Protein AF-A0A815NMJ4-F1 (afdb_monomer_lite)

Sequence (191 aa):
MRTEDLRYLQLLDRLRYGQCNYDDYELLQTRAVGQPSIESLHDSPWNKAPILVFRNEIRTQINNKAAIHNATQIGHPLMIRNEKKSNQKTILSIKRTALPLVPAYCITTHKSQGQTLSKVVIDLKLPNETDDIAAVYVPLSRVKRLVDLAIIRPFDNKVLLMKPSKSQVTEMERLDQLFLNTRSRFPEWFQ

Organism: Adineta ricciae (NCBI:txid249248)

Radius of gyration: 20.62 Å; chains: 1; bounding box: 47×42×52 Å

InterPro domains:
  IPR027417 P-loop containing nucleoside triphosphate hydrolase [G3DSA:3.40.50.300] (55-149)
  IPR027417 P-loop containing nucleoside triphosphate hydrolase [SSF52540] (8-155)

Secondary structure (DSSP, 8-state):
---S-HHHHHHHHHHHTT---HHHHHHHHTTBTTBTTBS-SSSTTGGGSPEEES-HHHHHHHHHHHHHHHHHHTT-------PPPPSS-----------S----SEEEHHHHTT---SSEEE-----TT---HHHHHHHHTT-SSGGGEEESS---GGGTT----HHHHHHHHHHHHHHHHHHHH-GGG--

pLDDT: mean 86.25, std 10.07, range [48.69, 96.69]

Foldseek 3Di:
DQFPDPVLVVLLVCLLALNHDVVSLVLLVCQEDCHPLHPDCVDPPNVVAAEEDADPVVQVVVQVVVVCVVCVVVVHHDDDDDDDDDPDPDPDDDDDDDDPDGRRSYDYLVRCAPAAGQAYEYELADDPPDLASSRVSSRSVNYNYSSRYHYHHRDDPVSSNRHHDPVSVVVVVVVVVVVVVVCVVCVVVVD

Structure (mmCIF, N/CA/C/O backbone):
data_AF-A0A815NMJ4-F1
#
_entry.id   AF-A0A815NMJ4-F1
#
loop_
_atom_site.group_PDB
_atom_site.id
_atom_site.type_symbol
_atom_site.label_atom_id
_atom_site.label_alt_id
_atom_site.label_comp_id
_atom_site.label_asym_id
_atom_site.label_entity_id
_atom_site.label_seq_id
_atom_site.pdbx_PDB_ins_code
_atom_site.Cartn_x
_atom_site.Cartn_y
_atom_site.Cartn_z
_atom_site.occupancy
_atom_site.B_iso_or_equiv
_atom_site.auth_seq_id
_atom_site.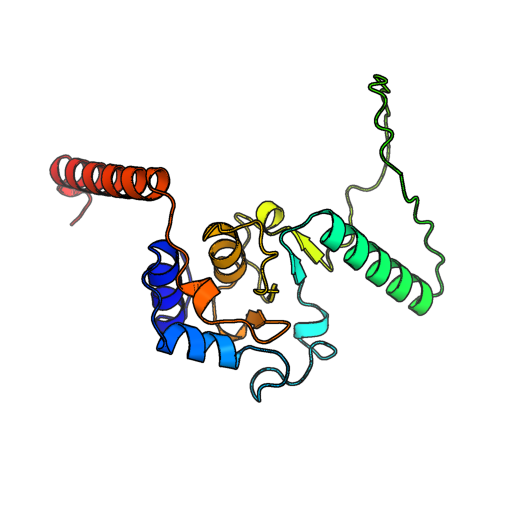auth_comp_id
_atom_site.auth_asym_id
_atom_site.auth_atom_id
_atom_site.pdbx_PDB_model_num
ATOM 1 N N . MET A 1 1 ? 6.801 -10.302 -7.201 1.00 48.69 1 MET A N 1
ATOM 2 C CA . MET A 1 1 ? 5.615 -9.469 -6.899 1.00 48.69 1 MET A CA 1
ATOM 3 C C . MET A 1 1 ? 4.401 -10.261 -7.371 1.00 48.69 1 MET A C 1
ATOM 5 O O . MET A 1 1 ? 4.395 -10.636 -8.530 1.00 48.69 1 MET A O 1
ATOM 9 N N . ARG A 1 2 ? 3.483 -10.671 -6.484 1.00 57.03 2 ARG A N 1
ATOM 10 C CA . ARG A 1 2 ? 2.355 -11.571 -6.820 1.00 57.03 2 ARG A CA 1
ATOM 11 C C . ARG A 1 2 ? 1.033 -10.793 -6.804 1.00 57.03 2 ARG A C 1
ATOM 13 O O . ARG A 1 2 ? 0.202 -11.020 -5.930 1.00 57.03 2 ARG A O 1
ATOM 20 N N . THR A 1 3 ? 0.890 -9.818 -7.693 1.00 61.19 3 THR A N 1
ATOM 21 C CA . THR A 1 3 ? -0.411 -9.208 -8.005 1.00 61.19 3 THR A CA 1
ATOM 22 C C . THR A 1 3 ? -1.098 -10.087 -9.049 1.00 61.19 3 THR A C 1
ATOM 24 O O . THR A 1 3 ? -0.484 -10.431 -10.054 1.00 61.19 3 THR A O 1
ATOM 27 N N . GLU A 1 4 ? -2.339 -10.495 -8.785 1.00 71.94 4 GLU A N 1
ATOM 28 C CA . GLU A 1 4 ? -3.151 -11.333 -9.695 1.00 71.94 4 GLU A CA 1
ATOM 29 C C . GLU A 1 4 ? -3.788 -10.499 -10.820 1.00 71.94 4 GLU A C 1
ATOM 31 O O . GLU A 1 4 ? -4.277 -11.030 -11.811 1.00 71.94 4 GLU A O 1
ATOM 36 N N . ASP A 1 5 ? -3.759 -9.176 -10.662 1.00 86.31 5 ASP A N 1
ATOM 37 C CA . ASP A 1 5 ? -4.282 -8.188 -11.593 1.00 86.31 5 ASP A CA 1
ATOM 38 C C . ASP A 1 5 ? -3.140 -7.631 -12.457 1.00 86.31 5 ASP A C 1
ATOM 40 O O . ASP A 1 5 ? -2.260 -6.915 -11.966 1.00 86.31 5 ASP A O 1
ATOM 44 N N . LEU A 1 6 ? -3.150 -7.977 -13.748 1.00 90.50 6 LEU A N 1
ATOM 45 C CA . LEU A 1 6 ? -2.127 -7.557 -14.707 1.00 90.50 6 LEU A CA 1
ATOM 46 C C . LEU A 1 6 ? -2.112 -6.036 -14.900 1.00 90.50 6 LEU A C 1
ATOM 48 O O . LEU A 1 6 ? -1.036 -5.442 -14.965 1.00 90.50 6 LEU A O 1
ATOM 52 N N . ARG A 1 7 ? -3.288 -5.396 -14.953 1.00 92.06 7 ARG A N 1
ATOM 53 C CA . ARG A 1 7 ? -3.398 -3.943 -15.148 1.00 92.06 7 ARG A CA 1
ATOM 54 C C . ARG A 1 7 ? -2.826 -3.210 -13.941 1.00 92.06 7 ARG A C 1
ATOM 56 O O . ARG A 1 7 ? -2.089 -2.238 -14.095 1.00 92.06 7 ARG A O 1
ATOM 63 N N . TYR A 1 8 ? -3.107 -3.715 -12.742 1.00 94.00 8 TYR A N 1
ATOM 64 C CA . TYR A 1 8 ? -2.543 -3.160 -11.519 1.00 94.00 8 TYR A CA 1
ATOM 65 C C . TYR A 1 8 ? -1.031 -3.392 -11.407 1.00 94.00 8 TYR A C 1
ATOM 67 O O . TYR A 1 8 ? -0.303 -2.484 -11.012 1.00 94.00 8 TYR A O 1
ATOM 75 N N . LEU A 1 9 ? -0.534 -4.568 -11.804 1.00 92.50 9 LEU A N 1
ATOM 76 C CA . LEU A 1 9 ? 0.905 -4.844 -11.849 1.00 92.50 9 LEU A CA 1
ATOM 77 C C . LEU A 1 9 ? 1.636 -3.866 -12.775 1.00 92.50 9 LEU A C 1
ATOM 79 O O . LEU A 1 9 ? 2.660 -3.313 -12.386 1.00 92.50 9 LEU A O 1
ATOM 83 N N . GLN A 1 10 ? 1.093 -3.626 -13.970 1.00 93.62 10 GLN A N 1
ATOM 84 C CA . GLN A 1 10 ? 1.655 -2.678 -14.933 1.00 93.62 10 GLN A CA 1
ATOM 85 C C . GLN A 1 10 ? 1.688 -1.246 -14.387 1.00 93.62 10 GLN A C 1
ATOM 87 O O . GLN A 1 10 ? 2.683 -0.550 -14.572 1.00 93.62 10 GLN A O 1
ATOM 92 N N . LEU A 1 11 ? 0.633 -0.821 -13.683 1.00 94.88 11 LEU A N 1
ATOM 93 C CA . LEU A 1 11 ? 0.607 0.472 -12.998 1.00 94.88 11 LEU A CA 1
ATOM 94 C C . LEU A 1 11 ? 1.723 0.567 -11.955 1.00 94.88 11 LEU A C 1
ATOM 96 O O . LEU A 1 11 ? 2.453 1.553 -11.923 1.00 94.88 11 LEU A O 1
ATOM 100 N N . LEU A 1 12 ? 1.868 -0.451 -11.099 1.00 93.62 12 LEU A N 1
ATOM 101 C CA . LEU A 1 12 ? 2.901 -0.464 -10.060 1.00 93.62 12 LEU A CA 1
ATOM 102 C C . LEU A 1 12 ? 4.309 -0.439 -10.659 1.00 93.62 12 LEU A C 1
ATOM 104 O O . LEU A 1 12 ? 5.192 0.217 -10.109 1.00 93.62 12 LEU A O 1
ATOM 108 N N . ASP A 1 13 ? 4.516 -1.142 -11.770 1.00 92.62 13 ASP A N 1
ATOM 109 C CA . ASP A 1 13 ? 5.795 -1.156 -12.471 1.00 92.62 13 ASP A CA 1
ATOM 110 C C . ASP A 1 13 ? 6.117 0.222 -13.059 1.00 92.62 13 ASP A C 1
ATOM 112 O O . ASP A 1 13 ? 7.155 0.798 -12.736 1.00 92.62 13 ASP A O 1
ATOM 116 N N . ARG A 1 14 ? 5.171 0.839 -13.782 1.00 93.56 14 ARG A N 1
ATOM 117 C CA . ARG A 1 14 ? 5.312 2.225 -14.260 1.00 93.56 14 ARG A CA 1
ATOM 118 C C . ARG A 1 14 ? 5.583 3.203 -13.121 1.00 93.56 14 ARG A C 1
ATOM 120 O O . ARG A 1 14 ? 6.465 4.051 -13.247 1.00 93.56 14 ARG A O 1
ATOM 127 N N . LEU A 1 15 ? 4.887 3.065 -11.993 1.00 92.56 15 LEU A N 1
ATOM 128 C CA . LEU A 1 15 ? 5.084 3.925 -10.827 1.00 92.56 15 LEU A CA 1
ATOM 129 C C . LEU A 1 15 ? 6.498 3.802 -10.254 1.00 92.56 15 LEU A C 1
ATOM 131 O O . LEU A 1 15 ? 7.089 4.808 -9.872 1.00 92.56 15 LEU A O 1
ATOM 135 N N . ARG A 1 16 ? 7.065 2.589 -10.219 1.00 88.81 16 ARG A N 1
ATOM 136 C CA . ARG A 1 16 ? 8.430 2.353 -9.722 1.00 88.81 16 ARG A CA 1
ATOM 137 C C . ARG A 1 16 ? 9.470 3.165 -10.495 1.00 88.81 16 ARG A C 1
ATOM 139 O O . ARG A 1 16 ? 10.409 3.675 -9.890 1.00 88.81 16 ARG A O 1
ATOM 146 N N . TYR A 1 17 ? 9.284 3.297 -11.805 1.00 88.50 17 TYR A N 1
ATOM 147 C CA . TYR A 1 17 ? 10.194 4.023 -12.692 1.00 88.50 17 TYR A CA 1
ATOM 148 C C . TYR A 1 17 ? 9.781 5.486 -12.934 1.00 88.50 17 TYR A C 1
ATOM 150 O O . TYR A 1 17 ? 10.445 6.186 -13.696 1.00 88.50 17 TYR A O 1
ATOM 158 N N . GLY A 1 18 ? 8.708 5.973 -12.296 1.00 88.81 18 GLY A N 1
ATOM 159 C CA . GLY A 1 18 ? 8.184 7.325 -12.527 1.00 88.81 18 GLY A CA 1
ATOM 160 C C . GLY A 1 18 ? 7.642 7.527 -13.950 1.00 88.81 18 GLY A C 1
ATOM 161 O O . GLY A 1 18 ? 7.818 8.592 -14.538 1.00 88.81 18 GLY A O 1
ATOM 162 N N . GLN A 1 19 ? 7.037 6.483 -14.522 1.00 92.19 19 GLN A N 1
ATOM 163 C CA . GLN A 1 19 ? 6.502 6.418 -15.889 1.00 92.19 19 GLN A CA 1
ATOM 164 C C . GLN A 1 19 ? 4.969 6.281 -15.919 1.00 92.19 19 GLN A C 1
ATOM 166 O O . GLN A 1 19 ? 4.408 5.850 -16.927 1.00 92.19 19 GLN A O 1
ATOM 171 N N . CYS A 1 20 ? 4.280 6.593 -14.816 1.00 94.06 20 CYS A N 1
ATOM 172 C CA . CYS A 1 20 ? 2.819 6.557 -14.780 1.00 94.06 20 CYS A CA 1
ATOM 173 C C . CYS A 1 20 ? 2.200 7.505 -15.810 1.00 94.06 20 CYS A C 1
ATOM 175 O O . CYS A 1 20 ? 2.720 8.590 -16.079 1.00 94.06 20 CYS A O 1
ATOM 177 N N . ASN A 1 21 ? 1.062 7.090 -16.358 1.00 93.88 21 ASN A N 1
ATOM 178 C CA . ASN A 1 21 ? 0.297 7.858 -17.332 1.00 93.88 21 ASN A CA 1
ATOM 179 C C . ASN A 1 21 ? -1.067 8.293 -16.765 1.00 93.88 21 ASN A C 1
ATOM 181 O O . ASN A 1 21 ? -1.385 8.056 -15.599 1.00 93.88 21 ASN A O 1
ATOM 185 N N . TYR A 1 22 ? -1.872 8.972 -17.585 1.00 94.56 22 TYR A N 1
ATOM 186 C CA . TYR A 1 22 ? -3.186 9.444 -17.150 1.00 94.56 22 TYR A CA 1
ATOM 187 C C . TYR A 1 22 ? -4.166 8.291 -16.873 1.00 94.56 22 TYR A C 1
ATOM 189 O O . TYR A 1 22 ? -4.928 8.367 -15.914 1.00 94.56 22 TYR A O 1
ATOM 197 N N . ASP A 1 23 ? -4.079 7.186 -17.618 1.00 95.31 23 ASP A N 1
ATOM 198 C CA . ASP A 1 23 ? -4.919 6.003 -17.390 1.00 95.31 23 ASP A CA 1
ATOM 199 C C . ASP A 1 23 ? -4.654 5.367 -16.015 1.00 95.31 23 ASP A C 1
ATOM 201 O O . ASP A 1 23 ? -5.572 4.843 -15.383 1.00 95.31 23 ASP A O 1
ATOM 205 N N . ASP A 1 24 ? -3.405 5.409 -15.532 1.00 95.19 24 ASP A N 1
ATOM 206 C CA . ASP A 1 24 ? -3.040 4.962 -14.182 1.00 95.19 24 ASP A CA 1
ATOM 207 C C . ASP A 1 24 ? -3.701 5.830 -13.108 1.00 95.19 24 ASP A C 1
ATOM 209 O O . ASP A 1 24 ? -4.199 5.328 -12.095 1.00 95.19 24 ASP A O 1
ATOM 213 N N . TYR A 1 25 ? -3.721 7.142 -13.344 1.00 94.88 25 TYR A N 1
ATOM 214 C CA . TYR A 1 25 ? -4.381 8.105 -12.476 1.00 94.88 25 TYR A CA 1
ATOM 215 C C . TYR A 1 25 ? -5.892 7.876 -12.430 1.00 94.88 25 TYR A C 1
ATOM 217 O O . TYR A 1 25 ? -6.451 7.758 -11.339 1.00 94.88 25 TYR A O 1
ATOM 225 N N . GLU A 1 26 ? -6.546 7.745 -13.585 1.00 94.75 26 GLU A N 1
ATOM 226 C CA . GLU A 1 26 ? -7.981 7.457 -13.653 1.00 94.75 26 GLU A CA 1
ATOM 227 C C . GLU A 1 26 ? -8.320 6.131 -12.973 1.00 94.75 26 GLU A C 1
ATOM 229 O O . GLU A 1 26 ? -9.275 6.056 -12.195 1.00 94.75 26 GLU A O 1
ATOM 234 N N . LEU A 1 27 ? -7.495 5.100 -13.188 1.00 94.94 27 LEU A N 1
ATOM 235 C CA . LEU A 1 27 ? -7.674 3.796 -12.560 1.00 94.94 27 LEU A CA 1
ATOM 236 C C . LEU A 1 27 ? -7.661 3.896 -11.031 1.00 94.94 27 LEU A C 1
ATOM 238 O O . LEU A 1 27 ? -8.535 3.328 -10.374 1.00 94.94 27 LEU A O 1
ATOM 242 N N . LEU A 1 28 ? -6.706 4.628 -10.453 1.00 94.94 28 LEU A N 1
ATOM 243 C CA . LEU A 1 28 ? -6.653 4.845 -9.007 1.00 94.94 28 LEU A CA 1
ATOM 244 C C . LEU A 1 28 ? -7.791 5.739 -8.516 1.00 94.94 28 LEU A C 1
ATOM 246 O O . LEU A 1 28 ? -8.337 5.469 -7.447 1.00 94.94 28 LEU A O 1
ATOM 250 N N . GLN A 1 29 ? -8.201 6.746 -9.289 1.00 94.06 29 GLN A N 1
ATOM 251 C CA . GLN A 1 29 ? -9.321 7.607 -8.914 1.00 94.06 29 GLN A CA 1
ATOM 252 C C . GLN A 1 29 ? -10.625 6.831 -8.757 1.00 94.06 29 GLN A C 1
ATOM 254 O O . GLN A 1 29 ? -11.401 7.166 -7.868 1.00 94.06 29 GLN A O 1
ATOM 259 N N . THR A 1 30 ? -10.832 5.733 -9.497 1.00 94.94 30 THR A N 1
ATOM 260 C CA . THR A 1 30 ? -11.998 4.853 -9.278 1.00 94.94 30 THR A CA 1
ATOM 261 C C . THR A 1 30 ? -12.082 4.299 -7.853 1.00 94.94 30 THR A C 1
ATOM 263 O O . THR A 1 30 ? -13.168 3.928 -7.409 1.00 94.94 30 THR A O 1
ATOM 266 N N . ARG A 1 31 ? -10.952 4.236 -7.135 1.00 95.62 31 ARG A N 1
ATOM 267 C CA . ARG A 1 31 ? -10.807 3.685 -5.779 1.00 95.62 31 ARG A CA 1
ATOM 268 C C . ARG A 1 31 ? -10.836 4.754 -4.687 1.00 95.62 31 ARG A C 1
ATOM 270 O O . ARG A 1 31 ? -10.591 4.427 -3.526 1.00 95.62 31 ARG A O 1
ATOM 277 N N . ALA A 1 32 ? -11.103 6.012 -5.031 1.00 94.88 32 ALA A N 1
ATOM 278 C CA . ALA A 1 32 ? -11.331 7.057 -4.044 1.00 94.88 32 ALA A CA 1
ATOM 279 C C . ALA A 1 32 ? -12.690 6.869 -3.349 1.00 94.88 32 ALA A C 1
ATOM 281 O O . ALA A 1 32 ? -13.670 6.473 -3.978 1.00 94.88 32 ALA A O 1
ATOM 282 N N . VAL A 1 33 ? -12.757 7.164 -2.050 1.00 94.00 33 VAL A N 1
ATOM 283 C CA . VAL A 1 33 ? -14.025 7.169 -1.300 1.00 94.00 33 VAL A CA 1
ATOM 284 C C . VAL A 1 33 ? -15.011 8.149 -1.941 1.00 94.00 33 VAL A C 1
ATOM 286 O O . VAL A 1 33 ? -14.636 9.263 -2.312 1.00 94.00 33 VAL A O 1
ATOM 289 N N . GLY A 1 34 ? -16.271 7.730 -2.055 1.00 88.62 34 GLY A N 1
ATOM 290 C CA . GLY A 1 34 ? -17.345 8.467 -2.724 1.00 88.62 34 GLY A CA 1
ATOM 291 C C . GLY A 1 34 ? -17.529 8.090 -4.197 1.00 88.62 34 GLY A C 1
ATOM 292 O O . GLY A 1 34 ? -18.465 8.565 -4.832 1.00 88.62 34 GLY A O 1
ATOM 293 N N . GLN A 1 35 ? -16.666 7.232 -4.746 1.00 89.81 35 GLN A N 1
ATOM 294 C CA . GLN A 1 35 ? -16.870 6.633 -6.064 1.00 89.81 35 GLN A CA 1
ATOM 295 C C . GLN A 1 35 ? -17.797 5.415 -5.977 1.00 89.81 35 GLN A C 1
ATOM 297 O O . GLN A 1 35 ? -17.841 4.769 -4.930 1.00 89.81 35 GLN A O 1
ATOM 302 N N . PRO A 1 36 ? -18.445 4.998 -7.084 1.00 87.06 36 PRO A N 1
ATOM 303 C CA . PRO A 1 36 ? -19.314 3.816 -7.091 1.00 87.06 36 PRO A CA 1
ATOM 304 C C . PRO A 1 36 ? -18.629 2.536 -6.596 1.00 87.06 36 PRO A C 1
ATOM 306 O O . PRO A 1 36 ? -19.280 1.619 -6.112 1.00 87.06 36 PRO A O 1
ATOM 309 N N . SER A 1 37 ? -17.299 2.455 -6.717 1.00 87.50 37 SER A N 1
ATOM 310 C CA . SER A 1 37 ? -16.551 1.284 -6.262 1.00 87.50 37 SER A CA 1
ATOM 311 C C . SER A 1 37 ? -16.274 1.271 -4.750 1.00 87.50 37 SER A C 1
ATOM 313 O O . SER A 1 37 ? -15.967 0.203 -4.212 1.00 87.50 37 SER A O 1
ATOM 315 N N . ILE A 1 38 ? -16.369 2.430 -4.075 1.00 90.94 38 ILE A N 1
ATOM 316 C CA . ILE A 1 38 ? -16.181 2.620 -2.627 1.00 90.94 38 ILE A CA 1
ATOM 317 C C . ILE A 1 38 ? -17.079 3.763 -2.130 1.00 90.94 38 ILE A C 1
ATOM 319 O O . ILE A 1 38 ? -16.659 4.918 -2.060 1.00 90.94 38 ILE A O 1
ATOM 323 N N . GLU A 1 39 ? -18.302 3.434 -1.722 1.00 88.12 39 GLU A N 1
ATOM 324 C CA . GLU A 1 39 ? -19.247 4.421 -1.182 1.00 88.12 39 GLU A CA 1
ATOM 325 C C . GLU A 1 39 ? -18.825 4.936 0.204 1.00 88.12 39 GLU A C 1
ATOM 327 O O . GLU A 1 39 ? -18.853 6.137 0.466 1.00 88.12 39 GLU A O 1
ATOM 332 N N . SER A 1 40 ? -18.395 4.032 1.091 1.00 91.00 40 SER A N 1
ATOM 333 C CA . SER A 1 40 ? -18.140 4.313 2.508 1.00 91.00 40 SER A CA 1
ATOM 334 C C . SER A 1 40 ? -17.009 3.446 3.068 1.00 91.00 40 SER A C 1
ATOM 336 O O . SER A 1 40 ? -16.809 2.299 2.661 1.00 91.00 40 SER A O 1
ATOM 338 N N . LEU A 1 41 ? -16.267 3.998 4.035 1.00 91.56 41 LEU A N 1
ATOM 339 C CA . LEU A 1 41 ? -15.259 3.267 4.813 1.00 91.56 41 LEU A CA 1
ATOM 340 C C . LEU A 1 41 ? -15.812 2.689 6.127 1.00 91.56 41 LEU A C 1
ATOM 342 O O . LEU A 1 41 ? -15.112 1.932 6.799 1.00 91.56 41 LEU A O 1
ATOM 346 N N . HIS A 1 42 ? -17.038 3.053 6.512 1.00 89.00 42 HIS A N 1
ATOM 347 C CA . HIS A 1 42 ? -17.675 2.591 7.752 1.00 89.00 42 HIS A CA 1
ATOM 348 C C . HIS A 1 42 ? -18.220 1.167 7.647 1.00 89.00 42 HIS A C 1
ATOM 350 O O . HIS A 1 42 ? -18.421 0.494 8.662 1.00 89.00 42 HIS A O 1
ATOM 356 N N . ASP A 1 43 ? -18.390 0.692 6.420 1.00 88.69 43 ASP A N 1
ATOM 357 C CA . ASP A 1 43 ? -18.994 -0.591 6.124 1.00 88.69 43 ASP A CA 1
ATOM 358 C C . ASP A 1 43 ? -17.940 -1.663 5.854 1.00 88.69 43 ASP A C 1
ATOM 360 O O . ASP A 1 43 ? -16.770 -1.399 5.548 1.00 88.69 43 ASP A O 1
ATOM 364 N N . SER A 1 44 ? -18.361 -2.918 5.995 1.00 89.12 44 SER A N 1
ATOM 365 C CA . SER A 1 44 ? -17.524 -4.049 5.612 1.00 89.12 44 SER A CA 1
ATOM 366 C C . SER A 1 44 ? -17.288 -4.017 4.096 1.00 89.12 44 SER A C 1
ATOM 368 O O . SER A 1 44 ? -18.237 -3.813 3.344 1.00 89.12 44 SER A O 1
ATOM 370 N N . PRO A 1 45 ? -16.058 -4.266 3.613 1.00 91.62 45 PRO A N 1
ATOM 371 C CA . PRO A 1 45 ? -14.909 -4.773 4.367 1.00 91.62 45 PRO A CA 1
ATOM 372 C C . PRO A 1 45 ? -13.929 -3.690 4.855 1.00 91.62 45 PRO A C 1
ATOM 374 O O . PRO A 1 45 ? -12.922 -4.022 5.485 1.00 91.62 45 PRO A O 1
ATOM 377 N N . TRP A 1 46 ? -14.179 -2.416 4.550 1.00 93.88 46 TRP A N 1
ATOM 378 C CA . TRP A 1 46 ? -13.240 -1.315 4.786 1.00 93.88 46 TRP A CA 1
ATOM 379 C C . TRP A 1 46 ? -13.120 -0.925 6.256 1.00 93.88 46 TRP A C 1
ATOM 381 O O . TRP A 1 46 ? -12.033 -0.567 6.700 1.00 93.88 46 TRP A O 1
ATOM 391 N N . ASN A 1 47 ? -14.180 -1.113 7.038 1.00 90.38 47 ASN A N 1
ATOM 392 C CA . ASN A 1 47 ? -14.181 -0.846 8.477 1.00 90.38 47 ASN A CA 1
ATOM 393 C C . ASN A 1 47 ? -13.213 -1.713 9.299 1.00 90.38 47 ASN A C 1
ATOM 395 O O . ASN A 1 47 ? -12.909 -1.391 10.446 1.00 90.38 47 ASN A O 1
ATOM 399 N N . LYS A 1 48 ? -12.724 -2.811 8.714 1.00 89.94 48 LYS A N 1
ATOM 400 C CA . LYS A 1 48 ? -11.716 -3.709 9.297 1.00 89.94 48 LYS A CA 1
ATOM 401 C C . LYS A 1 48 ? -10.347 -3.573 8.631 1.00 89.94 48 LYS A C 1
ATOM 403 O O . LYS A 1 48 ? -9.387 -4.184 9.097 1.00 89.94 48 LYS A O 1
ATOM 408 N N . ALA A 1 49 ? -10.249 -2.829 7.531 1.00 93.50 49 ALA A N 1
ATOM 409 C CA . ALA A 1 49 ? -9.002 -2.676 6.800 1.00 93.50 49 ALA A CA 1
ATOM 410 C C . ALA A 1 49 ? -8.072 -1.694 7.537 1.00 93.50 49 ALA A C 1
ATOM 412 O O . ALA A 1 49 ? -8.518 -0.627 7.962 1.00 93.50 49 ALA A O 1
ATOM 413 N N . PRO A 1 50 ? -6.776 -2.016 7.688 1.00 93.50 50 PRO A N 1
ATOM 414 C CA . PRO A 1 50 ? -5.827 -1.088 8.278 1.00 93.50 50 PRO A CA 1
ATOM 415 C C . PRO A 1 50 ? -5.610 0.118 7.360 1.00 93.50 50 PRO A C 1
ATOM 417 O O . PRO A 1 50 ? -5.525 -0.009 6.134 1.00 93.50 50 PRO A O 1
ATOM 420 N N . ILE A 1 51 ? -5.444 1.282 7.981 1.00 94.00 51 ILE A N 1
ATOM 421 C CA . ILE A 1 51 ? -5.059 2.512 7.295 1.00 94.00 51 ILE A CA 1
ATOM 422 C C . ILE A 1 51 ? -3.533 2.595 7.247 1.00 94.00 51 ILE A C 1
ATOM 424 O O . ILE A 1 51 ? -2.879 2.536 8.292 1.00 94.00 51 ILE A O 1
ATOM 428 N N . LEU A 1 52 ? -2.949 2.782 6.065 1.00 92.44 52 LEU A N 1
ATOM 429 C CA . LEU A 1 52 ? -1.526 3.088 5.940 1.00 92.44 52 LEU A CA 1
ATOM 430 C C . LEU A 1 52 ? -1.287 4.587 5.913 1.00 92.44 52 LEU A C 1
ATOM 432 O O . LEU A 1 52 ? -1.900 5.321 5.142 1.00 92.44 52 LEU A O 1
ATOM 436 N N . VAL A 1 53 ? -0.346 5.023 6.744 1.00 89.06 53 VAL A N 1
ATOM 437 C CA . VAL A 1 53 ? 0.074 6.423 6.823 1.00 89.06 53 VAL A CA 1
ATOM 438 C C . VAL A 1 53 ? 1.586 6.534 6.795 1.00 89.06 53 VAL A C 1
ATOM 440 O O . VAL A 1 53 ? 2.308 5.661 7.270 1.00 89.06 53 VAL A O 1
ATOM 443 N N . PHE A 1 54 ? 2.094 7.649 6.289 1.00 83.38 54 PHE A N 1
ATOM 444 C CA . PHE A 1 54 ? 3.535 7.874 6.266 1.00 83.38 54 PHE A CA 1
ATOM 445 C C . PHE A 1 54 ? 4.081 8.301 7.642 1.00 83.38 54 PHE A C 1
ATOM 447 O O . PHE A 1 54 ? 5.102 7.796 8.104 1.00 83.38 54 PHE A O 1
ATOM 454 N N . ARG A 1 55 ? 3.369 9.197 8.341 1.00 83.31 55 ARG A N 1
ATOM 455 C CA . ARG A 1 55 ? 3.835 9.823 9.590 1.00 83.31 55 ARG A CA 1
ATOM 456 C C . ARG A 1 55 ? 3.453 9.019 10.836 1.00 83.31 55 ARG A C 1
ATOM 458 O O . ARG A 1 55 ? 2.291 8.668 11.053 1.00 83.31 55 ARG A O 1
ATOM 465 N N . ASN A 1 56 ? 4.437 8.774 11.699 1.00 85.44 56 ASN A N 1
ATOM 466 C CA . ASN A 1 56 ? 4.272 8.019 12.943 1.00 85.44 56 ASN A CA 1
ATOM 467 C C . ASN A 1 56 ? 3.351 8.737 13.950 1.00 85.44 56 ASN A C 1
ATOM 469 O O . ASN A 1 56 ? 2.628 8.088 14.711 1.00 85.44 56 ASN A O 1
ATOM 473 N N . GLU A 1 57 ? 3.350 10.068 13.935 1.00 85.50 57 GLU A N 1
ATOM 474 C CA . GLU A 1 57 ? 2.483 10.920 14.751 1.00 85.50 57 GLU A CA 1
ATOM 475 C C . GLU A 1 57 ? 1.016 10.689 14.385 1.00 85.50 57 GLU A C 1
ATOM 477 O O . GLU A 1 57 ? 0.195 10.436 15.265 1.00 85.50 57 GLU A O 1
ATOM 482 N N . ILE A 1 58 ? 0.707 10.687 13.084 1.00 87.38 58 ILE A N 1
ATOM 483 C CA . ILE A 1 58 ? -0.642 10.442 12.562 1.00 87.38 58 ILE A CA 1
ATOM 484 C C . ILE A 1 58 ? -1.099 9.030 12.925 1.00 87.38 58 ILE A C 1
ATOM 486 O O . ILE A 1 58 ? -2.186 8.866 13.478 1.00 87.38 58 ILE A O 1
ATOM 490 N N . ARG A 1 59 ? -0.236 8.021 12.728 1.00 90.44 59 ARG A N 1
ATOM 491 C CA . ARG A 1 59 ? -0.522 6.637 13.141 1.00 90.44 59 ARG A CA 1
ATOM 492 C C . ARG A 1 59 ? -0.909 6.564 14.618 1.00 90.44 59 ARG A C 1
ATOM 494 O O . ARG A 1 59 ? -1.888 5.919 14.980 1.00 90.44 59 ARG A O 1
ATOM 501 N N . THR A 1 60 ? -0.131 7.220 15.478 1.00 88.94 60 THR A N 1
ATOM 502 C CA . THR A 1 60 ? -0.352 7.213 16.931 1.00 88.94 60 THR A CA 1
ATOM 503 C C . THR A 1 60 ? -1.671 7.890 17.298 1.00 88.94 60 THR A C 1
ATOM 505 O O . THR A 1 60 ? -2.437 7.337 18.082 1.00 88.94 60 THR A O 1
ATOM 508 N N . GLN A 1 61 ? -1.984 9.038 16.691 1.00 88.81 61 GLN A N 1
ATOM 509 C CA . GLN A 1 61 ? -3.250 9.733 16.930 1.00 88.81 61 GLN A CA 1
ATOM 510 C C . GLN A 1 61 ? -4.464 8.902 16.496 1.00 88.81 61 GLN A C 1
ATOM 512 O O . GLN A 1 61 ? -5.423 8.798 17.260 1.00 88.81 61 GLN A O 1
ATOM 517 N N . ILE A 1 62 ? -4.422 8.291 15.307 1.00 90.31 62 ILE A N 1
ATOM 518 C CA . ILE A 1 62 ? -5.524 7.462 14.794 1.00 90.31 62 ILE A CA 1
ATOM 519 C C . ILE A 1 62 ? -5.719 6.227 15.675 1.00 90.31 62 ILE A C 1
ATOM 521 O O . ILE A 1 62 ? -6.837 5.972 16.115 1.00 90.31 62 ILE A O 1
ATOM 525 N N . ASN A 1 63 ? -4.644 5.501 15.999 1.00 91.62 63 ASN A N 1
ATOM 526 C CA . ASN A 1 63 ? -4.736 4.316 16.855 1.00 91.62 63 ASN A CA 1
ATOM 527 C C . ASN A 1 63 ? -5.258 4.649 18.253 1.00 91.62 63 ASN A C 1
ATOM 529 O O . ASN A 1 63 ? -6.094 3.912 18.766 1.00 91.62 63 ASN A O 1
ATOM 533 N N . ASN A 1 64 ? -4.821 5.760 18.852 1.00 89.56 64 ASN A N 1
ATOM 534 C CA . ASN A 1 64 ? -5.320 6.189 20.157 1.00 89.56 64 ASN A CA 1
ATOM 535 C C . ASN A 1 64 ? -6.810 6.545 20.097 1.00 89.56 64 ASN A C 1
ATOM 537 O O . ASN A 1 64 ? -7.571 6.093 20.946 1.00 89.56 64 ASN A O 1
ATOM 541 N N . LYS A 1 65 ? -7.247 7.307 19.083 1.00 89.38 65 LYS A N 1
ATOM 542 C CA . LYS A 1 65 ? -8.667 7.654 18.898 1.00 89.38 65 LYS A CA 1
ATOM 543 C C . LYS A 1 65 ? -9.533 6.415 18.673 1.00 89.38 65 LYS A C 1
ATOM 545 O O . LYS A 1 65 ? -10.567 6.283 19.318 1.00 89.38 65 LYS A O 1
ATOM 550 N N . ALA A 1 66 ? -9.100 5.501 17.806 1.00 89.19 66 ALA A N 1
ATOM 551 C CA . ALA A 1 66 ? -9.815 4.258 17.529 1.00 89.19 66 ALA A CA 1
ATOM 552 C C . ALA A 1 66 ? -9.873 3.347 18.765 1.00 89.19 66 ALA A C 1
ATOM 554 O O . ALA A 1 66 ? -10.916 2.768 19.054 1.00 89.19 66 ALA A O 1
ATOM 555 N N . ALA A 1 67 ? -8.783 3.266 19.534 1.00 88.81 67 ALA A N 1
ATOM 556 C CA . ALA A 1 67 ? -8.747 2.512 20.781 1.00 88.81 67 ALA A CA 1
ATOM 557 C C . ALA A 1 67 ? -9.680 3.111 21.843 1.00 88.81 67 ALA A C 1
ATOM 559 O O . ALA A 1 67 ? -10.417 2.355 22.464 1.00 88.81 67 ALA A O 1
ATOM 560 N N . ILE A 1 68 ? -9.700 4.442 22.016 1.00 88.38 68 ILE A N 1
ATOM 561 C CA . ILE A 1 68 ? -10.650 5.121 22.917 1.00 88.38 68 ILE A CA 1
ATOM 562 C C . ILE A 1 68 ? -12.084 4.839 22.479 1.00 88.38 68 ILE A C 1
ATOM 564 O O . ILE A 1 68 ? -12.905 4.467 23.306 1.00 88.38 68 ILE A O 1
ATOM 568 N N . HIS A 1 69 ? -12.386 5.010 21.191 1.00 88.31 69 HIS A N 1
ATOM 569 C CA . HIS A 1 69 ? -13.730 4.783 20.677 1.00 88.31 69 HIS A CA 1
ATOM 570 C C . HIS A 1 69 ? -14.180 3.336 20.903 1.00 88.31 69 HIS A C 1
ATOM 572 O O . HIS A 1 69 ? -15.276 3.107 21.390 1.00 88.31 69 HIS A O 1
ATOM 578 N N . ASN A 1 70 ? -13.328 2.349 20.619 1.00 87.50 70 ASN A N 1
ATOM 579 C CA . ASN A 1 70 ? -13.664 0.951 20.883 1.00 87.50 70 ASN A CA 1
ATOM 580 C C . ASN A 1 70 ? -13.859 0.700 22.392 1.00 87.50 70 ASN A C 1
ATOM 582 O O . ASN A 1 70 ? -14.871 0.135 22.789 1.00 87.50 70 ASN A O 1
ATOM 586 N N . ALA A 1 71 ? -12.952 1.212 23.231 1.00 88.00 71 ALA A N 1
ATOM 587 C CA . ALA A 1 71 ? -13.016 1.124 24.690 1.00 88.00 71 ALA A CA 1
ATOM 588 C C . ALA A 1 71 ? -14.332 1.679 25.271 1.00 88.00 71 ALA A C 1
ATOM 590 O O . ALA A 1 71 ? -14.932 1.056 26.150 1.00 88.00 71 ALA A O 1
ATOM 591 N N . THR A 1 72 ? -14.823 2.811 24.751 1.00 88.19 72 THR A N 1
ATOM 592 C CA . THR A 1 72 ? -16.113 3.375 25.173 1.00 88.19 72 THR A CA 1
ATOM 593 C C . THR A 1 72 ? -17.298 2.530 24.714 1.00 88.19 72 THR A C 1
ATOM 595 O O . THR A 1 72 ? -18.241 2.380 25.484 1.00 88.19 72 THR A O 1
ATOM 598 N N . GLN A 1 73 ? -17.246 1.927 23.520 1.00 87.38 73 GLN A N 1
ATOM 599 C CA . GLN A 1 73 ? -18.303 1.024 23.040 1.00 87.38 73 GLN A CA 1
ATOM 600 C C . GLN A 1 73 ? -18.400 -0.266 23.869 1.00 87.38 73 GLN A C 1
ATOM 602 O O . GLN A 1 73 ? -19.499 -0.737 24.140 1.00 87.38 73 GLN A O 1
ATOM 607 N N . ILE A 1 74 ? -17.269 -0.827 24.309 1.00 89.75 74 ILE A N 1
ATOM 608 C CA . ILE A 1 74 ? -17.234 -2.055 25.129 1.00 89.75 74 ILE A CA 1
ATOM 609 C C . ILE A 1 74 ? -17.388 -1.792 26.637 1.00 89.75 74 ILE A C 1
ATOM 611 O O . ILE A 1 74 ? -17.296 -2.727 27.433 1.00 89.75 74 ILE A O 1
ATOM 615 N N . GLY A 1 75 ? -17.550 -0.531 27.054 1.00 86.50 75 GLY A N 1
ATOM 616 C CA . GLY A 1 75 ? -17.707 -0.149 28.460 1.00 86.50 75 GLY A CA 1
ATOM 617 C C . GLY A 1 75 ? -16.465 -0.356 29.339 1.00 86.50 75 GLY A C 1
ATOM 618 O O . GLY A 1 75 ? -16.597 -0.427 30.557 1.00 86.50 75 GLY A O 1
ATOM 619 N N . HIS A 1 76 ? -15.264 -0.457 28.757 1.00 82.25 76 HIS A N 1
ATOM 620 C CA . HIS A 1 76 ? -14.015 -0.653 29.502 1.00 82.25 76 HIS A CA 1
ATOM 621 C C . HIS A 1 76 ? -13.104 0.572 29.354 1.00 82.25 76 HIS A C 1
ATOM 623 O O . HIS A 1 76 ? -12.621 0.831 28.254 1.00 82.25 76 HIS A O 1
ATOM 629 N N . PRO A 1 77 ? -12.822 1.335 30.426 1.00 75.50 77 PRO A N 1
ATOM 630 C CA . PRO A 1 77 ? -12.008 2.542 30.329 1.00 75.50 77 PRO A CA 1
ATOM 631 C C . PRO A 1 77 ? -10.552 2.215 29.970 1.00 75.50 77 PRO A C 1
ATOM 633 O O . PRO A 1 77 ? -9.929 1.327 30.553 1.00 75.50 77 PRO A O 1
ATOM 636 N N . LEU A 1 78 ? -9.987 2.972 29.025 1.00 79.38 78 LEU A N 1
ATOM 637 C CA . LEU A 1 78 ? -8.609 2.812 28.565 1.00 79.38 78 LEU A CA 1
ATOM 638 C C . LEU A 1 78 ? -7.762 4.005 29.020 1.00 79.38 78 LEU A C 1
ATOM 640 O O . LEU A 1 78 ? -8.060 5.155 28.700 1.00 79.38 78 LEU A O 1
ATOM 644 N N . MET A 1 79 ? -6.684 3.735 29.757 1.00 71.56 79 MET A N 1
ATOM 645 C CA . MET A 1 79 ? -5.744 4.768 30.194 1.00 71.56 79 MET A CA 1
ATOM 646 C C . MET A 1 79 ? -4.692 5.020 29.105 1.00 71.56 79 MET A C 1
ATOM 648 O O . MET A 1 79 ? -3.842 4.167 28.846 1.00 71.56 79 MET A O 1
ATOM 652 N N . ILE A 1 80 ? -4.723 6.199 28.476 1.00 69.25 80 ILE A N 1
ATOM 653 C CA . ILE A 1 80 ? -3.704 6.618 27.501 1.00 69.25 80 ILE A CA 1
ATOM 654 C C . ILE A 1 80 ? -2.721 7.577 28.160 1.00 69.25 80 ILE A C 1
ATOM 656 O O . ILE A 1 80 ? -3.079 8.686 28.553 1.00 69.25 80 ILE A O 1
ATOM 660 N N . ARG A 1 81 ? -1.448 7.181 28.217 1.00 68.31 81 ARG A N 1
ATOM 661 C CA . ARG A 1 81 ? -0.359 8.081 28.600 1.00 68.31 81 ARG A CA 1
ATOM 662 C C . ARG A 1 81 ? 0.192 8.775 27.355 1.00 68.31 81 ARG A C 1
ATOM 664 O O . ARG A 1 81 ? 0.882 8.154 26.551 1.00 68.31 81 ARG A O 1
ATOM 671 N N . ASN A 1 82 ? -0.096 10.065 27.210 1.00 61.69 82 ASN A N 1
ATOM 672 C CA . ASN A 1 82 ? 0.518 10.905 26.183 1.00 61.69 82 ASN A CA 1
ATOM 673 C C . ASN A 1 82 ? 1.851 11.447 26.713 1.00 61.69 82 ASN A C 1
ATOM 675 O O . ASN A 1 82 ? 1.877 12.391 27.501 1.00 61.69 82 ASN A O 1
ATOM 679 N N . GLU A 1 83 ? 2.963 10.840 26.310 1.00 62.75 83 GLU A N 1
ATOM 680 C CA . GLU A 1 83 ? 4.290 11.336 26.672 1.00 62.75 83 GLU A CA 1
ATOM 681 C C . GLU A 1 83 ? 4.698 12.477 25.733 1.00 62.75 83 GLU A C 1
ATOM 683 O O . GLU A 1 83 ? 4.755 12.315 24.513 1.00 62.75 83 GLU A O 1
ATOM 688 N N . LYS A 1 84 ? 4.995 13.649 26.301 1.00 57.19 84 LYS A N 1
ATOM 689 C CA . LYS A 1 84 ? 5.689 14.717 25.577 1.00 57.19 84 LYS A CA 1
ATOM 690 C C . LYS A 1 84 ? 7.179 14.391 25.598 1.00 57.19 84 LYS A C 1
ATOM 692 O O . LYS A 1 84 ? 7.752 14.227 26.673 1.00 57.19 84 LYS A O 1
ATOM 697 N N . LYS A 1 85 ? 7.817 14.299 24.428 1.00 57.22 85 LYS A N 1
ATOM 698 C CA . LYS A 1 85 ? 9.281 14.201 24.362 1.00 57.22 85 LYS A CA 1
ATOM 699 C C . LYS A 1 85 ? 9.880 15.494 24.925 1.00 57.22 85 LYS A C 1
ATOM 701 O O . LYS A 1 85 ? 9.614 16.567 24.393 1.00 57.22 85 LYS A O 1
ATOM 706 N N . SER A 1 86 ? 10.655 15.389 26.003 1.00 57.25 86 SER A N 1
ATOM 707 C CA . SER A 1 86 ? 11.517 16.480 26.468 1.00 57.25 86 SER A CA 1
ATOM 708 C C . SER A 1 86 ? 12.738 16.578 25.550 1.00 57.25 86 SER A C 1
ATOM 710 O O . SER A 1 86 ? 13.307 15.553 25.178 1.00 57.25 86 SER A O 1
ATOM 712 N N . ASN A 1 87 ? 13.149 17.797 25.192 1.00 59.84 87 ASN A N 1
ATOM 713 C CA . ASN A 1 87 ? 14.360 18.045 24.397 1.00 59.84 87 ASN A CA 1
ATOM 714 C C . ASN A 1 87 ? 15.660 17.935 25.220 1.00 59.84 87 ASN A C 1
ATOM 716 O O . ASN A 1 87 ? 16.749 18.059 24.661 1.00 59.84 87 ASN A O 1
ATOM 720 N N . GLN A 1 88 ? 15.582 17.697 26.534 1.00 62.69 88 GLN A N 1
ATOM 721 C CA . GLN A 1 88 ? 16.765 17.435 27.354 1.00 62.69 88 GLN A CA 1
ATOM 722 C C . GLN A 1 88 ? 17.255 15.997 27.149 1.00 62.69 88 GLN A C 1
ATOM 724 O O . GLN A 1 88 ? 16.539 15.032 27.416 1.00 62.69 88 GLN A O 1
ATOM 729 N N . LYS A 1 89 ? 18.508 15.857 26.695 1.00 58.34 89 LYS A N 1
ATOM 730 C CA . LYS A 1 89 ? 19.238 14.582 26.675 1.00 58.34 89 LYS A CA 1
ATOM 731 C C . LYS A 1 89 ? 19.520 14.137 28.112 1.00 58.34 89 LYS A C 1
ATOM 733 O O . LYS A 1 89 ? 20.594 14.387 28.648 1.00 58.34 89 LYS A O 1
ATOM 738 N N . THR A 1 90 ? 18.565 13.460 28.731 1.00 67.75 90 THR A N 1
ATOM 739 C CA . THR A 1 90 ? 18.789 12.704 29.965 1.00 67.75 90 THR A CA 1
ATOM 740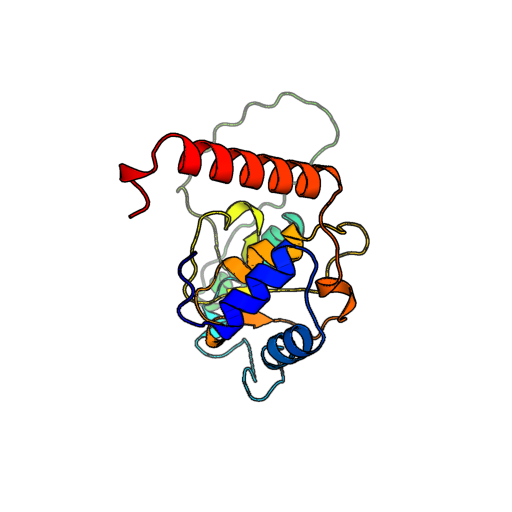 C C . THR A 1 90 ? 18.815 11.226 29.599 1.00 67.75 90 THR A C 1
ATOM 742 O O . THR A 1 90 ? 17.880 10.727 28.971 1.00 67.75 90 THR A O 1
ATOM 745 N N . ILE A 1 91 ? 19.891 10.515 29.944 1.00 70.62 91 ILE A N 1
ATOM 746 C CA . ILE A 1 91 ? 19.958 9.065 29.734 1.00 70.62 91 ILE A CA 1
ATOM 747 C C . ILE A 1 91 ? 19.103 8.416 30.823 1.00 70.62 91 ILE A C 1
ATOM 749 O O . ILE A 1 91 ? 19.552 8.201 31.944 1.00 70.62 91 ILE A O 1
ATOM 753 N N . LEU A 1 92 ? 17.841 8.155 30.495 1.00 76.38 92 LEU A N 1
ATOM 754 C CA . LEU A 1 92 ? 16.901 7.448 31.352 1.00 76.38 92 LEU A CA 1
ATOM 755 C C . LEU A 1 92 ? 16.775 6.005 30.850 1.00 76.38 92 LEU A C 1
ATOM 757 O O . LEU A 1 92 ? 16.346 5.776 29.720 1.00 76.38 92 LEU A O 1
ATOM 761 N N . SER A 1 93 ? 17.149 5.030 31.679 1.00 78.62 93 SER A N 1
ATOM 762 C CA . SER A 1 93 ? 16.948 3.607 31.381 1.00 78.62 93 SER A CA 1
ATOM 763 C C . SER A 1 93 ? 15.620 3.148 31.980 1.00 78.62 93 SER A C 1
ATOM 765 O O . SER A 1 93 ? 15.454 3.149 33.198 1.00 78.62 93 SER A O 1
ATOM 767 N N . ILE A 1 94 ? 14.659 2.784 31.129 1.00 80.62 94 ILE A N 1
ATOM 768 C CA . ILE A 1 94 ? 13.322 2.334 31.537 1.00 80.62 94 ILE A CA 1
ATOM 769 C C . ILE A 1 94 ? 13.157 0.866 31.144 1.00 80.62 94 ILE A C 1
ATOM 771 O O . ILE A 1 94 ? 13.362 0.505 29.986 1.00 80.62 94 ILE A O 1
ATOM 775 N N . LYS A 1 95 ? 12.722 0.024 32.086 1.00 82.38 95 LYS A N 1
ATOM 776 C CA . LYS A 1 95 ? 12.245 -1.339 31.807 1.00 82.38 95 LYS A CA 1
ATOM 777 C C . LYS A 1 95 ? 10.718 -1.358 31.873 1.00 82.38 95 LYS A C 1
ATOM 779 O O . LYS A 1 95 ? 10.137 -0.815 32.808 1.00 82.38 95 LYS A O 1
ATOM 784 N N . ARG A 1 96 ? 10.066 -1.975 30.883 1.00 81.00 96 ARG A N 1
ATOM 785 C CA . ARG A 1 96 ? 8.603 -2.108 30.804 1.00 81.00 96 ARG A CA 1
ATOM 786 C C . ARG A 1 96 ? 8.227 -3.569 30.580 1.00 81.00 96 ARG A C 1
ATOM 788 O O . ARG A 1 96 ? 8.660 -4.157 29.595 1.00 81.00 96 ARG A O 1
ATOM 795 N N . THR A 1 97 ? 7.363 -4.102 31.439 1.00 88.25 97 THR A N 1
ATOM 796 C CA . THR A 1 97 ? 6.706 -5.401 31.240 1.00 88.25 97 THR A CA 1
ATOM 797 C C . THR A 1 97 ? 5.287 -5.147 30.746 1.00 88.25 97 THR A C 1
ATOM 799 O O . THR A 1 97 ? 4.497 -4.498 31.427 1.00 88.25 97 THR A O 1
ATOM 802 N N . ALA A 1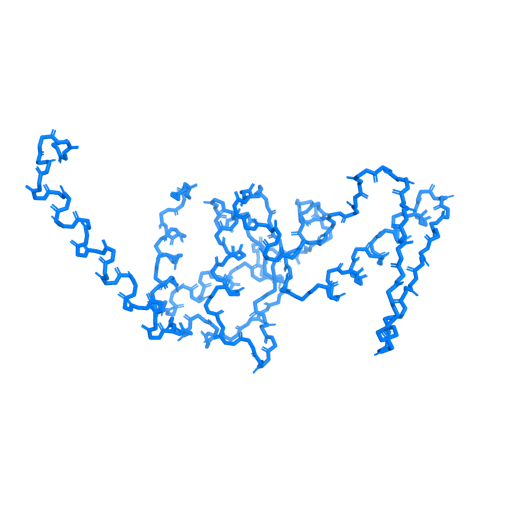 98 ? 4.974 -5.593 29.533 1.00 83.69 98 ALA A N 1
ATOM 803 C CA . ALA A 1 98 ? 3.653 -5.466 28.928 1.00 83.69 98 ALA A CA 1
ATOM 804 C C . ALA A 1 98 ? 3.455 -6.569 27.883 1.00 83.69 98 ALA A C 1
ATOM 806 O O . ALA A 1 98 ? 4.433 -7.117 27.371 1.00 83.69 98 ALA A O 1
ATOM 807 N N . LEU A 1 99 ? 2.200 -6.857 27.532 1.00 85.19 99 LEU A N 1
ATOM 808 C CA . LEU A 1 99 ? 1.908 -7.690 26.367 1.00 85.19 99 LEU A CA 1
ATOM 809 C C . LEU A 1 99 ? 2.461 -7.009 25.101 1.00 85.19 99 LEU A C 1
ATOM 811 O O . LEU A 1 99 ? 2.314 -5.789 24.966 1.00 85.19 99 LEU A O 1
ATOM 815 N N . PRO A 1 100 ? 3.062 -7.758 24.159 1.00 86.06 100 PRO A N 1
ATOM 816 C CA . PRO A 1 100 ? 3.630 -7.214 22.925 1.00 86.06 100 PRO A CA 1
ATOM 817 C C . PRO A 1 100 ? 2.536 -6.910 21.887 1.00 86.06 100 PRO A C 1
ATOM 819 O O . PRO A 1 100 ? 2.629 -7.298 20.726 1.00 86.06 100 PRO A O 1
ATOM 822 N N . LEU A 1 101 ? 1.469 -6.235 22.315 1.00 84.62 101 LEU A N 1
ATOM 823 C CA . LEU A 1 101 ? 0.299 -5.921 21.506 1.00 84.62 101 LEU A CA 1
ATOM 824 C C . LEU A 1 101 ? 0.147 -4.408 21.385 1.00 84.62 101 LEU A C 1
ATOM 826 O O . LEU A 1 101 ? 0.289 -3.665 22.357 1.00 84.62 101 LEU A O 1
ATOM 830 N N . VAL A 1 102 ? -0.172 -3.958 20.177 1.00 83.12 102 VAL A N 1
ATOM 831 C CA . VAL A 1 102 ? -0.509 -2.566 19.881 1.00 83.12 102 VAL A CA 1
ATOM 832 C C . VAL A 1 102 ? -1.734 -2.532 18.970 1.00 83.12 102 VAL A C 1
ATOM 834 O O . VAL A 1 102 ? -1.867 -3.412 18.117 1.00 83.12 102 VAL A O 1
ATOM 837 N N . PRO A 1 103 ? -2.625 -1.534 19.108 1.00 85.12 103 PRO A N 1
ATOM 838 C CA . PRO A 1 103 ? -3.702 -1.344 18.148 1.00 85.12 103 PRO A CA 1
ATOM 839 C C . PRO A 1 103 ? -3.134 -1.169 16.735 1.00 85.12 103 PRO A C 1
ATOM 841 O O . PRO A 1 103 ? -2.157 -0.443 16.541 1.00 85.12 103 PRO A O 1
ATOM 844 N N . ALA A 1 104 ? -3.760 -1.827 15.762 1.00 86.75 104 ALA A N 1
ATOM 845 C CA . ALA A 1 104 ? -3.307 -1.868 14.372 1.00 86.75 104 ALA A CA 1
ATOM 846 C C . ALA A 1 104 ? -4.354 -1.323 13.383 1.00 86.75 104 ALA A C 1
ATOM 848 O O . ALA A 1 104 ? -4.309 -1.648 12.201 1.00 86.75 104 ALA A O 1
ATOM 849 N N . TYR A 1 105 ? -5.274 -0.467 13.849 1.00 89.38 105 TYR A N 1
ATOM 850 C CA . TYR A 1 105 ? -6.204 0.264 12.973 1.00 89.38 105 TYR A CA 1
ATOM 851 C C . TYR A 1 105 ? -5.453 1.109 11.939 1.00 89.38 105 TYR A C 1
ATOM 853 O O . TYR A 1 105 ? -5.913 1.306 10.819 1.00 89.38 105 TYR A O 1
ATOM 861 N N . CYS A 1 106 ? -4.273 1.597 12.320 1.00 91.81 106 CYS A N 1
ATOM 862 C CA . CYS A 1 106 ? -3.375 2.367 11.489 1.00 91.81 106 CYS A CA 1
ATOM 863 C C . CYS A 1 106 ? -1.937 1.854 11.627 1.00 91.81 106 CYS A C 1
ATOM 865 O O . CYS A 1 106 ? -1.439 1.635 12.738 1.00 91.81 106 CYS A O 1
ATOM 867 N N . ILE A 1 107 ? -1.242 1.690 10.504 1.00 91.56 107 ILE A N 1
ATOM 868 C CA . ILE A 1 107 ? 0.135 1.191 10.438 1.00 91.56 107 ILE A CA 1
ATOM 869 C C . ILE A 1 107 ? 0.953 2.170 9.598 1.00 91.56 107 ILE A C 1
ATOM 871 O O . ILE A 1 107 ? 0.458 2.745 8.632 1.00 91.56 107 ILE A O 1
ATOM 875 N N . THR A 1 108 ? 2.216 2.396 9.962 1.00 89.00 108 THR A N 1
ATOM 876 C CA . THR A 1 108 ? 3.072 3.215 9.103 1.00 89.00 108 THR A CA 1
ATOM 877 C C . THR A 1 108 ? 3.492 2.444 7.857 1.00 89.00 108 THR A C 1
ATOM 879 O O . THR A 1 108 ? 3.800 1.256 7.944 1.00 89.00 108 THR A O 1
ATOM 882 N N . THR A 1 109 ? 3.598 3.124 6.717 1.00 86.69 109 THR A N 1
ATOM 883 C CA . THR A 1 109 ? 4.074 2.545 5.448 1.00 86.69 109 THR A CA 1
ATOM 884 C C . THR A 1 109 ? 5.400 1.790 5.610 1.00 86.69 109 THR A C 1
ATOM 886 O O . THR A 1 109 ? 5.554 0.672 5.132 1.00 86.69 109 THR A O 1
ATOM 889 N N . HIS A 1 110 ? 6.345 2.344 6.375 1.00 82.94 110 HIS A N 1
ATOM 890 C CA . HIS A 1 110 ? 7.610 1.667 6.671 1.00 82.94 110 HIS A CA 1
ATOM 891 C C . HIS A 1 110 ? 7.414 0.375 7.489 1.00 82.94 110 HIS A C 1
ATOM 893 O O . HIS A 1 110 ? 8.147 -0.594 7.316 1.00 82.94 110 HIS A O 1
ATOM 899 N N . LYS A 1 111 ? 6.451 0.330 8.419 1.00 85.00 111 LYS A N 1
ATOM 900 C CA . LYS A 1 111 ? 6.190 -0.871 9.233 1.00 85.00 111 LYS A CA 1
ATOM 901 C C . LYS A 1 111 ? 5.441 -1.952 8.453 1.00 85.00 111 LYS A C 1
ATOM 903 O O . LYS A 1 111 ? 5.583 -3.119 8.801 1.00 85.00 111 LYS A O 1
ATOM 908 N N . SER A 1 112 ? 4.687 -1.589 7.414 1.00 83.56 112 SER A N 1
ATOM 909 C CA . SER A 1 112 ? 4.034 -2.547 6.511 1.00 83.56 112 SER A CA 1
ATOM 910 C C . SER A 1 112 ? 4.953 -3.059 5.394 1.00 83.56 112 SER A C 1
ATOM 912 O O . SER A 1 112 ? 4.569 -3.966 4.651 1.00 83.56 112 SER A O 1
ATOM 914 N N . GLN A 1 113 ? 6.175 -2.533 5.267 1.00 81.62 113 GLN A N 1
ATOM 915 C CA . GLN A 1 113 ? 7.142 -3.005 4.280 1.00 81.62 113 GLN A CA 1
ATOM 916 C C . GLN A 1 113 ? 7.440 -4.500 4.471 1.00 81.62 113 GLN A C 1
ATOM 918 O O . GLN A 1 113 ? 7.690 -4.970 5.578 1.00 81.62 113 GLN A O 1
ATOM 923 N N . GLY A 1 114 ? 7.379 -5.257 3.374 1.00 79.00 114 GLY A N 1
ATOM 924 C CA . GLY A 1 114 ? 7.537 -6.717 3.375 1.00 79.00 114 GLY A CA 1
ATOM 925 C C . GLY A 1 114 ? 6.262 -7.500 3.710 1.00 79.00 114 GLY A C 1
ATOM 926 O O . GLY A 1 114 ? 6.221 -8.704 3.484 1.00 79.00 114 GLY A O 1
ATOM 927 N N . GLN A 1 115 ? 5.195 -6.835 4.163 1.00 85.19 115 GLN A N 1
ATOM 928 C CA . GLN A 1 115 ? 3.900 -7.469 4.414 1.00 85.19 115 GLN A CA 1
ATOM 929 C C . GLN A 1 115 ? 3.004 -7.377 3.174 1.00 85.19 115 GLN A C 1
ATOM 931 O O . GLN A 1 115 ? 3.057 -6.389 2.435 1.00 85.19 115 GLN A O 1
ATOM 936 N N . THR A 1 116 ? 2.181 -8.405 2.957 1.00 86.88 116 THR A N 1
ATOM 937 C CA . THR A 1 116 ? 1.054 -8.374 2.013 1.00 86.88 116 THR A CA 1
ATOM 938 C C . THR A 1 116 ? -0.229 -8.343 2.830 1.00 86.88 116 THR A C 1
ATOM 940 O O . THR A 1 116 ? -0.441 -9.219 3.666 1.00 86.88 116 THR A O 1
ATOM 943 N N . LEU A 1 117 ? -1.061 -7.330 2.612 1.00 90.19 117 LEU A N 1
ATOM 944 C CA . LEU A 1 117 ? -2.318 -7.122 3.323 1.00 90.19 117 LEU A CA 1
ATOM 945 C C . LEU A 1 117 ? -3.487 -7.532 2.426 1.00 90.19 117 LEU A C 1
ATOM 947 O O . LEU A 1 117 ? -3.453 -7.314 1.216 1.00 90.19 117 LEU A O 1
ATOM 951 N N . SER A 1 118 ? -4.528 -8.118 3.020 1.00 92.38 118 SER A N 1
ATOM 952 C CA . SER A 1 118 ? -5.713 -8.548 2.267 1.00 92.38 118 SER A CA 1
ATOM 953 C C . SER A 1 118 ? -6.513 -7.370 1.728 1.00 92.38 118 SER A C 1
ATOM 955 O O . SER A 1 118 ? -7.044 -7.462 0.631 1.00 92.38 118 SER A O 1
ATOM 957 N N . LYS A 1 119 ? -6.610 -6.283 2.503 1.00 93.94 119 LYS A N 1
ATOM 958 C CA . LYS A 1 119 ? -7.237 -5.012 2.130 1.00 93.94 119 LYS A CA 1
ATOM 959 C C . LYS A 1 119 ? -6.523 -3.874 2.825 1.00 93.94 119 LYS A C 1
ATOM 961 O O . LYS A 1 119 ? -5.984 -4.065 3.916 1.00 93.94 119 LYS A O 1
ATOM 966 N N . VAL A 1 120 ? -6.526 -2.704 2.204 1.00 94.94 120 VAL A N 1
ATOM 967 C CA . VAL A 1 120 ? -5.846 -1.540 2.755 1.00 94.94 120 VAL A CA 1
ATOM 968 C C . VAL A 1 120 ? -6.561 -0.251 2.391 1.00 94.94 120 VAL A C 1
ATOM 970 O O . VAL A 1 120 ? -7.068 -0.099 1.280 1.00 94.94 120 VAL A O 1
ATOM 973 N N . VAL A 1 121 ? -6.560 0.683 3.334 1.00 95.75 121 VAL A N 1
ATOM 974 C CA . VAL A 1 121 ? -6.998 2.061 3.123 1.00 95.75 121 VAL A CA 1
ATOM 975 C C . VAL A 1 121 ? -5.757 2.949 3.146 1.00 95.75 121 VAL A C 1
ATOM 977 O O . VAL A 1 121 ? -4.934 2.835 4.053 1.00 95.75 121 VAL A O 1
ATOM 980 N N . ILE A 1 122 ? -5.582 3.819 2.156 1.00 93.94 122 ILE A N 1
ATOM 981 C CA . ILE A 1 122 ? -4.385 4.663 2.036 1.00 93.94 122 ILE A CA 1
ATOM 982 C C . ILE A 1 122 ? -4.755 6.129 1.826 1.00 93.94 122 ILE A C 1
ATOM 984 O O . ILE A 1 122 ? -5.839 6.449 1.341 1.00 93.94 122 ILE A O 1
ATOM 988 N N . ASP A 1 123 ? -3.826 7.023 2.153 1.00 90.00 123 ASP A N 1
ATOM 989 C CA . ASP A 1 123 ? -3.896 8.435 1.777 1.00 90.00 123 ASP A CA 1
ATOM 990 C C . ASP A 1 123 ? -2.743 8.767 0.830 1.00 90.00 123 ASP A C 1
ATOM 992 O O . ASP A 1 123 ? -1.577 8.573 1.177 1.00 90.00 123 ASP A O 1
ATOM 996 N N . LEU A 1 124 ? -3.082 9.259 -0.362 1.00 88.62 124 LEU A N 1
ATOM 997 C CA . LEU A 1 124 ? -2.116 9.677 -1.380 1.00 88.62 124 LEU A CA 1
ATOM 998 C C . LEU A 1 124 ? -1.881 11.189 -1.396 1.00 88.62 124 LEU A C 1
ATOM 1000 O O . LEU A 1 124 ? -1.052 11.672 -2.164 1.00 88.62 124 LEU A O 1
ATOM 1004 N N . LYS A 1 125 ? -2.557 11.958 -0.534 1.00 83.31 125 LYS A N 1
ATOM 1005 C CA . LYS A 1 125 ? -2.233 13.374 -0.359 1.00 83.31 125 LYS A CA 1
ATOM 1006 C C . LYS A 1 125 ? -1.009 13.497 0.545 1.00 83.31 125 LYS A C 1
ATOM 1008 O O . LYS A 1 125 ? -1.115 13.623 1.768 1.00 83.31 125 LYS A O 1
ATOM 1013 N N . LEU A 1 126 ? 0.158 13.422 -0.081 1.00 74.31 126 LEU A N 1
ATOM 1014 C CA . LEU A 1 126 ? 1.437 13.571 0.595 1.00 74.31 126 LEU A CA 1
ATOM 1015 C C . LEU A 1 126 ? 1.596 15.003 1.137 1.00 74.31 126 LEU A C 1
ATOM 1017 O O . LEU A 1 126 ? 1.162 15.960 0.493 1.00 74.31 126 LEU A O 1
ATOM 1021 N N . PRO A 1 127 ? 2.191 15.181 2.329 1.00 68.06 127 PRO A N 1
ATOM 1022 C CA . PRO A 1 127 ? 2.604 16.502 2.781 1.00 68.06 127 PRO A CA 1
ATOM 1023 C C . PRO A 1 127 ? 3.701 17.043 1.853 1.00 68.06 127 PRO A C 1
ATOM 1025 O O . PRO A 1 127 ? 4.563 16.281 1.424 1.00 68.06 127 PRO A O 1
ATOM 1028 N N . ASN A 1 128 ? 3.692 18.358 1.611 1.00 59.72 128 ASN A N 1
ATOM 1029 C CA . ASN A 1 128 ? 4.540 19.095 0.653 1.00 59.72 128 ASN A CA 1
ATOM 1030 C C . ASN A 1 128 ? 6.073 18.919 0.806 1.00 59.72 128 ASN A C 1
ATOM 1032 O O . ASN A 1 128 ? 6.827 19.554 0.082 1.00 59.72 128 ASN A O 1
ATOM 1036 N N . GLU A 1 129 ? 6.544 18.125 1.767 1.00 55.44 129 GLU A N 1
ATOM 1037 C CA . GLU A 1 129 ? 7.959 17.972 2.132 1.00 55.44 129 GLU A CA 1
ATOM 1038 C C . GLU A 1 129 ? 8.527 16.582 1.797 1.00 55.44 129 GLU A C 1
ATOM 1040 O O . GLU A 1 129 ? 9.719 16.352 1.988 1.00 55.44 129 GLU A O 1
ATOM 1045 N N . THR A 1 130 ? 7.703 15.628 1.345 1.00 58.38 130 THR A N 1
ATOM 1046 C CA . THR A 1 130 ? 8.143 14.245 1.085 1.00 58.38 130 THR A CA 1
ATOM 1047 C C . THR A 1 130 ? 7.861 13.835 -0.355 1.00 58.38 130 THR A C 1
ATOM 1049 O O . THR A 1 130 ? 6.941 13.057 -0.612 1.00 58.38 130 THR A O 1
ATOM 1052 N N . ASP A 1 131 ? 8.672 14.353 -1.276 1.00 62.53 131 ASP A N 1
ATOM 1053 C CA . ASP A 1 131 ? 8.705 13.964 -2.691 1.00 62.53 131 ASP A CA 1
ATOM 1054 C C . ASP A 1 131 ? 9.516 12.671 -2.875 1.00 62.53 131 ASP A C 1
ATOM 1056 O O . ASP A 1 131 ? 10.591 12.660 -3.475 1.00 62.53 131 ASP A O 1
ATOM 1060 N N . ASP A 1 132 ? 9.032 11.568 -2.307 1.00 78.19 132 ASP A N 1
ATOM 1061 C CA . ASP A 1 132 ? 9.617 10.247 -2.541 1.00 78.19 132 ASP A CA 1
ATOM 1062 C C . ASP A 1 132 ? 8.568 9.328 -3.165 1.00 78.19 132 ASP A C 1
ATOM 1064 O O . ASP A 1 132 ? 7.516 9.076 -2.569 1.00 78.19 132 ASP A O 1
ATOM 1068 N N . ILE A 1 133 ? 8.883 8.767 -4.338 1.00 85.62 133 ILE A N 1
ATOM 1069 C CA . ILE A 1 133 ? 8.083 7.717 -4.984 1.00 85.62 133 ILE A CA 1
ATOM 1070 C C . ILE A 1 133 ? 7.757 6.602 -3.994 1.00 85.62 133 ILE A C 1
ATOM 1072 O O . ILE A 1 133 ? 6.653 6.056 -4.028 1.00 8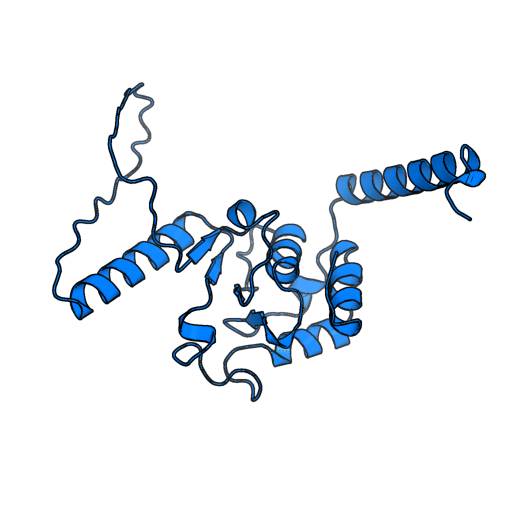5.62 133 ILE A O 1
ATOM 1076 N N . ALA A 1 134 ? 8.678 6.260 -3.088 1.00 84.31 134 ALA A N 1
ATOM 1077 C CA . ALA A 1 134 ? 8.461 5.202 -2.110 1.00 84.31 134 ALA A CA 1
ATOM 1078 C C . ALA A 1 134 ? 7.242 5.473 -1.211 1.00 84.31 134 ALA A C 1
ATOM 1080 O O . ALA A 1 134 ? 6.555 4.526 -0.817 1.00 84.31 134 ALA A O 1
ATOM 1081 N N . ALA A 1 135 ? 6.921 6.741 -0.931 1.00 84.44 135 ALA A N 1
ATOM 1082 C CA . ALA A 1 135 ? 5.754 7.111 -0.135 1.00 84.44 135 ALA A CA 1
ATOM 1083 C C . ALA A 1 135 ? 4.427 6.742 -0.823 1.00 84.44 135 ALA A C 1
ATOM 1085 O O . ALA A 1 135 ? 3.453 6.459 -0.128 1.00 84.44 135 ALA A O 1
ATOM 1086 N N . VAL A 1 136 ? 4.407 6.679 -2.160 1.00 89.44 136 VAL A N 1
ATOM 1087 C CA . VAL A 1 136 ? 3.250 6.291 -2.991 1.00 89.44 136 VAL A CA 1
ATOM 1088 C C . VAL A 1 136 ? 3.301 4.802 -3.346 1.00 89.44 136 VAL A C 1
ATOM 1090 O O . VAL A 1 136 ? 2.328 4.067 -3.184 1.00 89.44 136 VAL A O 1
ATOM 1093 N N . TYR A 1 137 ? 4.462 4.323 -3.788 1.00 90.62 137 TYR A N 1
ATOM 1094 C CA . TYR A 1 137 ? 4.646 2.968 -4.294 1.00 90.62 137 TYR A CA 1
ATOM 1095 C C . TYR A 1 137 ? 4.547 1.899 -3.197 1.00 90.62 137 TYR A C 1
ATOM 1097 O O . TYR A 1 137 ? 3.937 0.842 -3.393 1.00 90.62 137 TYR A O 1
ATOM 1105 N N . VAL A 1 138 ? 5.133 2.137 -2.017 1.00 89.94 138 VAL A N 1
ATOM 1106 C CA . VAL A 1 138 ? 5.094 1.154 -0.925 1.00 89.94 138 VAL A CA 1
ATOM 1107 C C . VAL A 1 138 ? 3.663 0.858 -0.462 1.00 89.94 138 VAL A C 1
ATOM 1109 O O . VAL A 1 138 ? 3.348 -0.330 -0.399 1.00 89.94 138 VAL A O 1
ATOM 1112 N N . PRO A 1 139 ? 2.779 1.835 -0.164 1.00 91.19 139 PRO A N 1
ATOM 1113 C CA . PRO A 1 139 ? 1.422 1.525 0.283 1.00 91.19 139 PRO A CA 1
ATOM 1114 C C . PRO A 1 139 ? 0.578 0.856 -0.809 1.00 91.19 139 PRO A C 1
ATOM 1116 O O . PRO A 1 139 ? -0.130 -0.101 -0.501 1.00 91.19 139 PRO A O 1
ATOM 1119 N N . LEU A 1 140 ? 0.708 1.275 -2.075 1.00 92.75 140 LEU A N 1
ATOM 1120 C CA . LEU A 1 140 ? 0.017 0.630 -3.199 1.00 92.75 140 LEU A CA 1
ATOM 1121 C C . LEU A 1 140 ? 0.459 -0.834 -3.365 1.00 92.75 140 LEU A C 1
ATOM 1123 O O . LEU A 1 140 ? -0.359 -1.742 -3.438 1.00 92.75 140 LEU A O 1
ATOM 1127 N N . SER A 1 141 ? 1.760 -1.108 -3.282 1.00 92.44 141 SER A N 1
ATOM 1128 C CA . SER A 1 141 ? 2.290 -2.475 -3.406 1.00 92.44 141 SER A CA 1
ATOM 1129 C C . SER A 1 141 ? 1.969 -3.416 -2.231 1.00 92.44 141 SER A C 1
ATOM 1131 O O . SER A 1 141 ? 2.437 -4.558 -2.235 1.00 92.44 141 SER A O 1
ATOM 1133 N N . ARG A 1 142 ? 1.210 -2.981 -1.209 1.00 91.88 142 ARG A N 1
ATOM 1134 C CA . ARG A 1 142 ? 0.822 -3.849 -0.079 1.00 91.88 142 ARG A CA 1
ATOM 1135 C C . ARG A 1 142 ? -0.341 -4.788 -0.399 1.00 91.88 142 ARG A C 1
ATOM 1137 O O . ARG A 1 142 ? -0.499 -5.767 0.326 1.00 91.88 142 ARG A O 1
ATOM 1144 N N . VAL A 1 143 ? -1.130 -4.523 -1.441 1.00 92.69 143 VAL A N 1
ATOM 1145 C CA . VAL A 1 143 ? -2.261 -5.374 -1.854 1.00 92.69 143 VAL A CA 1
ATOM 1146 C C . VAL A 1 143 ? -1.990 -6.073 -3.181 1.00 92.69 143 VAL A C 1
ATOM 1148 O O . VAL A 1 143 ? -1.204 -5.609 -4.003 1.00 92.69 143 VAL A O 1
ATOM 1151 N N . LYS A 1 144 ? -2.647 -7.218 -3.395 1.00 91.31 144 LYS A N 1
ATOM 1152 C CA . LYS A 1 144 ? -2.477 -8.025 -4.615 1.00 91.31 144 LYS A CA 1
ATOM 1153 C C . LYS A 1 144 ? -3.392 -7.618 -5.771 1.00 91.31 144 LYS A C 1
ATOM 1155 O O . LYS A 1 144 ? -3.104 -7.962 -6.915 1.00 91.31 144 LYS A O 1
ATOM 1160 N N . ARG A 1 145 ? -4.515 -6.964 -5.477 1.00 92.88 145 ARG A N 1
ATOM 1161 C CA . ARG A 1 145 ? -5.560 -6.626 -6.451 1.00 92.88 145 ARG A CA 1
ATOM 1162 C C . ARG A 1 145 ? -6.031 -5.202 -6.206 1.00 92.88 145 ARG A C 1
ATOM 1164 O O . ARG A 1 145 ? -6.123 -4.780 -5.054 1.00 92.88 145 ARG A O 1
ATOM 1171 N N . LEU A 1 146 ? -6.406 -4.497 -7.269 1.00 93.94 146 LEU A N 1
ATOM 1172 C CA . LEU A 1 146 ? -6.896 -3.122 -7.164 1.00 93.94 146 LEU A CA 1
ATOM 1173 C C . LEU A 1 146 ? -8.184 -3.017 -6.326 1.00 93.94 146 LEU A C 1
ATOM 1175 O O . LEU A 1 146 ? -8.366 -2.069 -5.568 1.00 93.94 146 LEU A O 1
ATOM 1179 N N . VAL A 1 147 ? -9.057 -4.027 -6.395 1.00 93.88 147 VAL A N 1
ATOM 1180 C CA . VAL A 1 147 ? -10.322 -4.084 -5.631 1.00 93.88 147 VAL A CA 1
ATOM 1181 C C . VAL A 1 147 ? -10.130 -4.159 -4.110 1.00 93.88 147 VAL A C 1
ATOM 1183 O O . VAL A 1 147 ? -11.072 -3.943 -3.346 1.00 93.88 147 VAL A O 1
ATOM 1186 N N . ASP A 1 148 ? -8.917 -4.472 -3.658 1.00 94.75 148 ASP A N 1
ATOM 1187 C CA . ASP A 1 148 ? -8.547 -4.542 -2.246 1.00 94.75 148 ASP A CA 1
ATOM 1188 C C . ASP A 1 148 ? -7.923 -3.232 -1.729 1.00 94.75 148 ASP A C 1
ATOM 1190 O O . ASP A 1 148 ? -7.597 -3.121 -0.546 1.00 94.75 148 ASP A O 1
ATOM 1194 N N . LEU A 1 149 ? -7.799 -2.230 -2.602 1.00 95.44 149 LEU A N 1
ATOM 1195 C CA . LEU A 1 149 ? -7.320 -0.889 -2.295 1.00 95.44 149 LEU A CA 1
ATOM 1196 C C . LEU A 1 149 ? -8.486 0.090 -2.129 1.00 95.44 149 LEU A C 1
ATOM 1198 O O . LEU A 1 149 ? -9.388 0.115 -2.971 1.00 95.44 149 LEU A O 1
ATOM 1202 N N . ALA A 1 150 ? -8.411 0.936 -1.105 1.00 96.69 150 ALA A N 1
ATOM 1203 C CA . ALA A 1 150 ? -9.231 2.132 -0.949 1.00 96.69 150 ALA A CA 1
ATOM 1204 C C . ALA A 1 150 ? -8.359 3.370 -0.739 1.00 96.69 150 ALA A C 1
ATOM 1206 O O . ALA A 1 150 ? -7.370 3.318 -0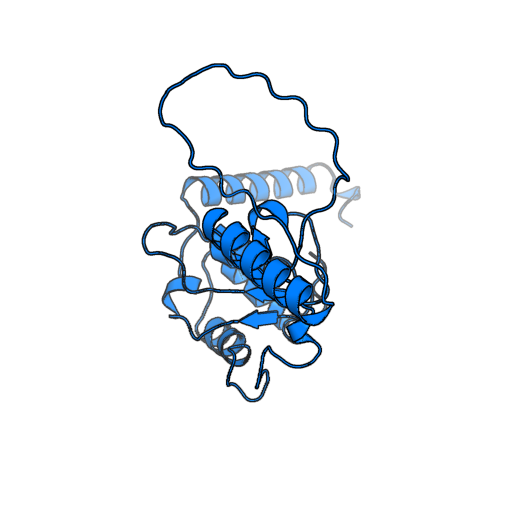.005 1.00 96.69 150 ALA A O 1
ATOM 1207 N N . ILE A 1 151 ? -8.745 4.491 -1.341 1.00 95.69 151 ILE A N 1
ATOM 1208 C CA . ILE A 1 151 ? -8.042 5.769 -1.218 1.00 95.69 151 ILE A CA 1
ATOM 1209 C C . ILE A 1 151 ? -8.962 6.749 -0.495 1.00 95.69 151 ILE A C 1
ATOM 1211 O O . ILE A 1 151 ? -10.058 7.033 -0.964 1.00 95.69 151 ILE A O 1
ATOM 1215 N N . ILE A 1 152 ? -8.519 7.272 0.650 1.00 93.25 152 ILE A N 1
ATOM 1216 C CA . ILE A 1 152 ? -9.355 8.075 1.562 1.00 93.25 152 ILE A CA 1
ATOM 1217 C C . ILE A 1 152 ? -9.979 9.291 0.869 1.00 93.25 152 ILE A C 1
ATOM 1219 O O . ILE A 1 152 ? -11.088 9.693 1.209 1.00 93.25 152 ILE A O 1
ATOM 1223 N N . ARG A 1 153 ? -9.256 9.902 -0.069 1.00 91.00 153 ARG A N 1
ATOM 1224 C CA . ARG A 1 153 ? -9.665 11.133 -0.743 1.00 91.00 153 ARG A CA 1
ATOM 1225 C C . ARG A 1 153 ? -9.058 11.234 -2.141 1.00 91.00 153 ARG A C 1
ATOM 1227 O O . ARG A 1 153 ? -7.981 10.673 -2.357 1.00 91.00 153 ARG A O 1
ATOM 1234 N N . PRO A 1 154 ? -9.688 11.996 -3.050 1.00 89.88 154 PRO A N 1
ATOM 1235 C CA . PRO A 1 154 ? -9.075 12.358 -4.321 1.00 89.88 154 PRO A CA 1
ATOM 1236 C C . PRO A 1 154 ? -7.713 13.038 -4.120 1.00 89.88 154 PRO A C 1
ATOM 1238 O O . PRO A 1 154 ? -7.497 13.758 -3.138 1.00 89.88 154 PRO A O 1
ATOM 1241 N N . PHE A 1 155 ? -6.804 12.813 -5.061 1.00 91.06 155 PHE A N 1
ATOM 1242 C CA . PHE A 1 155 ? -5.444 13.353 -5.069 1.00 91.06 155 PHE A CA 1
ATOM 1243 C C . PHE A 1 155 ? -5.089 13.868 -6.469 1.00 91.06 155 PHE A C 1
ATOM 1245 O O . PHE A 1 155 ? -5.781 13.561 -7.435 1.00 91.06 155 PHE A O 1
ATOM 1252 N N . ASP A 1 156 ? -4.021 14.657 -6.581 1.00 90.06 156 ASP A N 1
ATOM 1253 C CA . ASP A 1 156 ? -3.590 15.227 -7.860 1.00 90.06 156 ASP A CA 1
ATOM 1254 C C . ASP A 1 156 ? -2.737 14.236 -8.662 1.00 90.06 156 ASP A C 1
ATOM 1256 O O . ASP A 1 156 ? -1.859 13.572 -8.109 1.00 90.06 156 ASP A O 1
ATOM 1260 N N . ASN A 1 157 ? -2.890 14.225 -9.992 1.00 89.81 157 ASN A N 1
ATOM 1261 C CA . ASN A 1 157 ? -2.076 13.391 -10.894 1.00 89.81 157 ASN A CA 1
ATOM 1262 C C . ASN A 1 157 ? -0.557 13.605 -10.711 1.00 89.81 157 ASN A C 1
ATOM 1264 O O . ASN A 1 157 ? 0.245 12.694 -10.892 1.00 89.81 157 ASN A O 1
ATOM 1268 N N . LYS A 1 158 ? -0.144 14.798 -10.263 1.00 88.19 158 LYS A N 1
ATOM 1269 C CA . LYS A 1 158 ? 1.262 15.127 -9.974 1.00 88.19 158 LYS A CA 1
ATOM 1270 C C . LYS A 1 158 ? 1.933 14.133 -9.018 1.00 88.19 158 LYS A C 1
ATOM 1272 O O . LYS A 1 158 ? 3.132 13.914 -9.139 1.00 88.19 158 LYS A O 1
ATOM 1277 N N . VAL A 1 159 ? 1.170 13.509 -8.117 1.00 88.06 159 VAL A N 1
ATOM 1278 C CA . VAL A 1 159 ? 1.674 12.501 -7.169 1.00 88.06 159 VAL A CA 1
ATOM 1279 C C . VAL A 1 159 ? 2.233 11.267 -7.888 1.00 88.06 159 VAL A C 1
ATOM 1281 O O . VAL A 1 159 ? 3.208 10.684 -7.424 1.00 88.06 159 VAL A O 1
ATOM 1284 N N . LEU A 1 160 ? 1.665 10.880 -9.035 1.00 89.38 160 LEU A N 1
ATOM 1285 C CA . LEU A 1 160 ? 2.125 9.719 -9.813 1.00 89.38 160 LEU A CA 1
ATOM 1286 C C . LEU A 1 160 ? 3.274 10.056 -10.771 1.00 89.38 160 LEU A C 1
ATOM 1288 O O . LEU A 1 160 ? 3.955 9.158 -11.255 1.00 89.38 160 LEU A O 1
ATOM 1292 N N . LEU A 1 161 ? 3.498 11.345 -11.032 1.00 87.44 161 LEU A N 1
ATOM 1293 C CA . LEU A 1 161 ? 4.558 11.846 -11.912 1.00 87.44 161 LEU A CA 1
ATOM 1294 C C . LEU A 1 161 ? 5.877 12.108 -11.171 1.00 87.44 161 LEU A C 1
ATOM 1296 O O . LEU A 1 161 ? 6.834 12.611 -11.766 1.00 87.44 161 LEU A O 1
ATOM 1300 N N . MET A 1 162 ? 5.933 11.795 -9.873 1.00 85.94 162 MET A N 1
ATOM 1301 C CA . MET A 1 162 ? 7.173 11.829 -9.106 1.00 85.94 162 MET A CA 1
ATOM 1302 C C . MET A 1 162 ? 8.197 10.905 -9.767 1.00 85.94 162 MET A C 1
ATOM 1304 O O . MET A 1 162 ? 7.854 9.813 -10.216 1.00 85.94 162 MET A O 1
ATOM 1308 N N . LYS A 1 163 ? 9.450 11.360 -9.846 1.00 86.31 163 LYS A N 1
ATOM 1309 C CA . LYS A 1 163 ? 10.557 10.601 -10.440 1.00 86.31 163 LYS A CA 1
ATOM 1310 C C . LYS A 1 163 ? 11.467 10.038 -9.352 1.00 86.31 163 LYS A C 1
ATOM 1312 O O . LYS A 1 163 ? 11.648 10.698 -8.327 1.00 86.31 163 LYS A O 1
ATOM 1317 N N . PRO A 1 164 ? 12.051 8.846 -9.566 1.00 87.12 164 PRO A N 1
ATOM 1318 C CA . PRO A 1 164 ? 13.006 8.295 -8.620 1.00 87.12 164 PRO A CA 1
ATOM 1319 C C . PRO A 1 164 ? 14.244 9.193 -8.567 1.00 87.12 164 PRO A C 1
ATOM 1321 O O . PRO A 1 164 ? 14.566 9.907 -9.524 1.00 87.12 164 PRO A O 1
ATOM 1324 N N . SER A 1 165 ? 14.946 9.175 -7.438 1.00 88.56 165 SER A N 1
ATOM 1325 C CA . SER A 1 165 ? 16.175 9.945 -7.284 1.00 88.56 165 SER A CA 1
ATOM 1326 C C . SER A 1 165 ? 17.244 9.458 -8.269 1.00 88.56 165 SER A C 1
ATOM 1328 O O . SER A 1 165 ? 17.255 8.299 -8.686 1.00 88.56 165 SER A O 1
ATOM 1330 N N . LYS A 1 166 ? 18.200 10.329 -8.618 1.00 87.62 166 LYS A N 1
ATOM 1331 C CA . LYS A 1 166 ? 19.302 9.956 -9.525 1.00 87.62 166 LYS A CA 1
ATOM 1332 C C . LYS A 1 166 ? 20.055 8.714 -9.038 1.00 87.62 166 LYS A C 1
ATOM 1334 O O . LYS A 1 166 ? 20.368 7.849 -9.842 1.00 87.62 166 LYS A O 1
ATOM 1339 N N . SER A 1 167 ? 20.290 8.597 -7.728 1.00 89.38 167 SER A N 1
ATOM 1340 C CA . SER A 1 167 ? 20.955 7.425 -7.149 1.00 89.38 167 SER A CA 1
ATOM 1341 C C . SER A 1 167 ? 20.122 6.149 -7.267 1.00 89.38 167 SER A C 1
ATOM 1343 O O . SER A 1 167 ? 20.687 5.093 -7.533 1.00 89.38 167 SER A O 1
ATOM 1345 N N . GLN A 1 168 ? 18.795 6.232 -7.116 1.00 86.94 168 GLN A N 1
ATOM 1346 C CA . GLN A 1 168 ? 17.897 5.093 -7.335 1.00 86.94 168 GLN A CA 1
ATOM 1347 C C . GLN A 1 168 ? 17.913 4.645 -8.800 1.00 86.94 168 GLN A C 1
ATOM 1349 O O . GLN A 1 168 ? 17.964 3.447 -9.059 1.00 86.94 168 GLN A O 1
ATOM 1354 N N . VAL A 1 169 ? 17.910 5.588 -9.750 1.00 88.88 169 VAL A N 1
ATOM 1355 C CA . VAL A 1 169 ? 18.003 5.277 -11.187 1.00 88.88 169 VAL A CA 1
ATOM 1356 C C . VAL A 1 169 ? 19.321 4.580 -11.511 1.00 88.88 169 VAL A C 1
ATOM 1358 O O . VAL A 1 169 ? 19.300 3.491 -12.076 1.00 88.88 169 VAL A O 1
ATOM 1361 N N . THR A 1 170 ? 20.452 5.146 -11.083 1.00 91.75 170 THR A N 1
ATOM 1362 C CA . THR A 1 170 ? 21.775 4.543 -11.304 1.00 91.75 170 THR A CA 1
ATOM 1363 C C . THR A 1 170 ? 21.882 3.148 -10.689 1.00 91.75 170 THR A C 1
ATOM 1365 O O . THR A 1 170 ? 22.471 2.251 -11.288 1.00 91.75 170 THR A O 1
ATOM 1368 N N . GLU A 1 171 ? 21.304 2.932 -9.505 1.00 92.25 171 GLU A N 1
ATOM 1369 C CA . GLU A 1 171 ? 21.303 1.608 -8.881 1.00 92.25 171 GLU A CA 1
ATOM 1370 C C . GLU A 1 171 ? 20.449 0.600 -9.661 1.00 92.25 171 GLU A C 1
ATOM 1372 O O . GLU A 1 171 ? 20.864 -0.546 -9.820 1.00 92.25 171 GLU A O 1
ATOM 1377 N N . MET A 1 172 ? 19.295 1.013 -10.200 1.00 89.19 172 MET A N 1
ATOM 1378 C CA . MET A 1 172 ? 18.487 0.154 -11.075 1.00 89.19 172 MET A CA 1
ATOM 1379 C C . MET A 1 172 ? 19.252 -0.228 -12.348 1.00 89.19 172 MET A C 1
ATOM 1381 O O . MET A 1 172 ? 19.348 -1.413 -12.657 1.00 89.19 172 MET A O 1
ATOM 1385 N N . GLU A 1 173 ? 19.884 0.737 -13.020 1.00 92.38 173 GLU A N 1
ATOM 1386 C CA . GLU A 1 173 ? 20.715 0.478 -14.206 1.00 92.38 173 GLU A CA 1
ATOM 1387 C C . GLU A 1 173 ? 21.860 -0.498 -13.894 1.00 92.38 173 GLU A C 1
ATOM 1389 O O . GLU A 1 173 ? 22.129 -1.429 -14.657 1.00 92.38 173 GLU A O 1
ATOM 1394 N N . ARG A 1 174 ? 22.522 -0.332 -12.741 1.00 94.94 174 ARG A N 1
ATOM 1395 C CA . ARG A 1 174 ? 23.586 -1.236 -12.284 1.00 94.94 174 ARG A CA 1
ATOM 1396 C C . ARG A 1 174 ? 23.072 -2.663 -12.078 1.00 94.94 174 ARG A C 1
ATOM 1398 O O . ARG A 1 174 ? 23.773 -3.616 -12.426 1.00 94.94 174 ARG A O 1
ATOM 1405 N N . LEU A 1 175 ? 21.877 -2.823 -11.507 1.00 93.69 175 LEU A N 1
ATOM 1406 C CA . LEU A 1 175 ? 21.248 -4.131 -11.308 1.00 93.69 175 LEU A CA 1
ATOM 1407 C C . LEU A 1 175 ? 20.882 -4.800 -12.638 1.00 93.69 175 LEU A C 1
ATOM 1409 O O . LEU A 1 175 ? 21.108 -6.002 -12.775 1.00 93.69 175 LEU A O 1
ATOM 1413 N N . ASP A 1 176 ? 20.410 -4.040 -13.626 1.00 92.44 176 ASP A N 1
ATOM 1414 C CA . ASP A 1 176 ? 20.119 -4.564 -14.966 1.00 92.44 176 ASP A CA 1
ATOM 1415 C C . ASP A 1 176 ? 21.392 -5.065 -15.660 1.00 92.44 176 ASP A C 1
ATOM 1417 O O . ASP A 1 176 ? 21.417 -6.163 -16.222 1.00 92.44 176 ASP A O 1
ATOM 1421 N N . GLN A 1 177 ? 22.495 -4.316 -15.553 1.00 95.12 177 GLN A N 1
ATOM 1422 C CA . GLN A 1 177 ? 23.795 -4.760 -16.065 1.00 95.12 177 GLN A CA 1
ATOM 1423 C C . GLN A 1 177 ? 24.287 -6.029 -15.359 1.00 95.12 177 GLN A C 1
ATOM 1425 O O . GLN A 1 177 ? 24.776 -6.955 -16.010 1.00 95.12 177 GLN A O 1
ATOM 1430 N N . LEU A 1 178 ? 24.132 -6.112 -14.033 1.00 95.06 178 LEU A N 1
ATOM 1431 C CA . LEU A 1 178 ? 24.453 -7.332 -13.292 1.00 95.06 178 LEU A CA 1
ATOM 1432 C C . LEU A 1 178 ? 23.604 -8.518 -13.748 1.00 95.06 178 LEU A C 1
ATOM 1434 O O . LEU A 1 178 ? 24.151 -9.600 -13.938 1.00 95.06 178 LEU A O 1
ATOM 1438 N N . PHE A 1 179 ? 22.304 -8.321 -13.970 1.00 93.25 179 PHE A N 1
ATOM 1439 C CA . PHE A 1 179 ? 21.419 -9.364 -14.480 1.00 93.25 179 PHE A CA 1
ATOM 1440 C C . PHE A 1 179 ? 21.876 -9.877 -15.851 1.00 93.25 179 PHE A C 1
ATOM 1442 O O . PHE A 1 179 ? 21.993 -11.089 -16.040 1.00 93.25 179 PHE A O 1
ATOM 1449 N N . LEU A 1 180 ? 22.200 -8.980 -16.788 1.00 93.44 180 LEU A N 1
ATOM 1450 C CA . LEU A 1 180 ? 22.699 -9.354 -18.115 1.00 93.44 180 LEU A CA 1
ATOM 1451 C C . LEU A 1 180 ? 24.018 -10.133 -18.035 1.00 93.44 180 LEU A C 1
ATOM 1453 O O . LEU A 1 180 ? 24.172 -11.152 -18.713 1.00 93.44 180 LEU A O 1
ATOM 1457 N N . ASN A 1 181 ? 24.935 -9.705 -17.167 1.00 94.38 181 ASN A N 1
ATOM 1458 C CA . ASN A 1 181 ? 26.201 -10.395 -16.931 1.00 94.38 181 ASN A CA 1
ATOM 1459 C C . ASN A 1 181 ? 25.992 -11.786 -16.316 1.00 94.38 181 ASN A C 1
ATOM 1461 O O . ASN A 1 181 ? 26.601 -12.755 -16.769 1.00 94.38 181 ASN A O 1
ATOM 1465 N N . THR A 1 182 ? 25.109 -11.913 -15.321 1.00 94.38 182 THR A N 1
ATOM 1466 C CA . THR A 1 182 ? 24.750 -13.205 -14.720 1.00 94.38 182 THR A CA 1
ATOM 1467 C C . THR A 1 182 ? 24.114 -14.135 -15.748 1.00 94.38 182 THR A C 1
ATOM 1469 O O . THR A 1 182 ? 24.496 -15.300 -15.821 1.00 94.38 182 THR A O 1
ATOM 1472 N N . ARG A 1 183 ? 23.205 -13.624 -16.587 1.00 93.06 183 ARG A N 1
ATOM 1473 C CA . ARG A 1 183 ? 22.565 -14.396 -17.660 1.00 93.06 183 ARG A CA 1
ATOM 1474 C C . ARG A 1 183 ? 23.569 -14.885 -18.705 1.00 93.06 183 ARG A C 1
ATOM 1476 O O . ARG A 1 183 ? 23.464 -16.016 -19.156 1.00 93.06 183 ARG A O 1
ATOM 1483 N N . SER A 1 184 ? 24.543 -14.048 -19.067 1.00 93.12 184 SER A N 1
ATOM 1484 C CA . SER A 1 184 ? 25.632 -14.416 -19.984 1.00 93.12 184 SER A CA 1
ATOM 1485 C C . SER A 1 184 ? 26.564 -15.478 -19.388 1.00 93.12 184 SER A C 1
ATOM 1487 O O . SER A 1 184 ? 27.028 -16.369 -20.092 1.00 93.12 184 SER A O 1
ATOM 1489 N N . ARG A 1 185 ? 26.821 -15.406 -18.074 1.00 94.25 185 ARG A N 1
ATOM 1490 C CA . ARG A 1 185 ? 27.727 -16.321 -17.367 1.00 94.25 185 ARG A CA 1
ATOM 1491 C C . ARG A 1 185 ? 27.123 -17.698 -17.083 1.00 94.25 185 ARG A C 1
ATOM 1493 O O . ARG A 1 185 ? 27.879 -18.660 -17.034 1.00 94.25 185 ARG A O 1
ATOM 1500 N N . PHE A 1 186 ? 25.811 -17.776 -16.870 1.00 92.81 186 PHE A N 1
ATOM 1501 C CA . PHE A 1 186 ? 25.109 -19.013 -16.503 1.00 92.81 186 PHE A CA 1
ATOM 1502 C C . PHE A 1 186 ? 23.930 -19.300 -17.447 1.00 92.81 186 PHE A C 1
ATOM 1504 O O . PHE A 1 186 ? 22.791 -19.389 -16.983 1.00 92.81 186 PHE A O 1
ATOM 1511 N N . PRO A 1 187 ? 24.151 -19.405 -18.770 1.00 90.38 187 PRO A N 1
ATOM 1512 C CA . PRO A 1 187 ? 23.069 -19.561 -19.742 1.00 90.38 187 PRO A CA 1
ATOM 1513 C C . PRO A 1 187 ? 22.237 -20.828 -19.505 1.00 90.38 187 PRO A C 1
ATOM 1515 O O . PRO A 1 187 ? 21.036 -20.825 -19.766 1.00 90.38 187 PRO A O 1
ATOM 1518 N N . GLU A 1 188 ? 22.837 -21.885 -18.951 1.00 93.00 188 GLU A N 1
ATOM 1519 C CA . GLU A 1 188 ? 22.154 -23.132 -18.602 1.00 93.00 188 GLU A CA 1
ATOM 1520 C C . GLU A 1 188 ? 21.016 -22.980 -17.572 1.00 93.00 188 GLU A C 1
ATOM 1522 O O . GLU A 1 188 ? 20.163 -23.858 -17.487 1.00 93.00 188 GLU A O 1
ATOM 1527 N N . TRP A 1 189 ? 20.970 -21.893 -16.790 1.00 84.62 189 TRP A N 1
ATOM 1528 C CA . TRP A 1 189 ? 19.937 -21.667 -15.762 1.00 84.62 189 TRP A CA 1
ATOM 1529 C C . TRP A 1 189 ? 18.768 -20.794 -16.236 1.00 84.62 189 TRP A C 1
ATOM 1531 O O . TRP A 1 189 ? 17.816 -20.594 -15.483 1.00 84.62 189 TRP A O 1
ATOM 1541 N N . PHE A 1 190 ? 18.841 -20.254 -17.455 1.00 79.12 190 PHE A N 1
ATOM 1542 C CA . PHE A 1 190 ? 17.838 -19.340 -18.015 1.00 79.12 190 PHE A CA 1
ATOM 1543 C C . PHE A 1 190 ? 17.137 -19.904 -19.267 1.00 79.12 190 PHE A C 1
ATOM 1545 O O . PHE A 1 190 ? 16.552 -19.123 -20.020 1.00 79.12 190 PHE A O 1
ATOM 1552 N N . GLN A 1 191 ? 17.220 -21.224 -19.492 1.00 62.12 191 GLN A N 1
ATOM 1553 C CA . GLN A 1 191 ? 16.489 -21.944 -20.548 1.00 62.12 191 GLN A CA 1
ATOM 1554 C C . GLN A 1 191 ? 14.995 -22.076 -20.240 1.0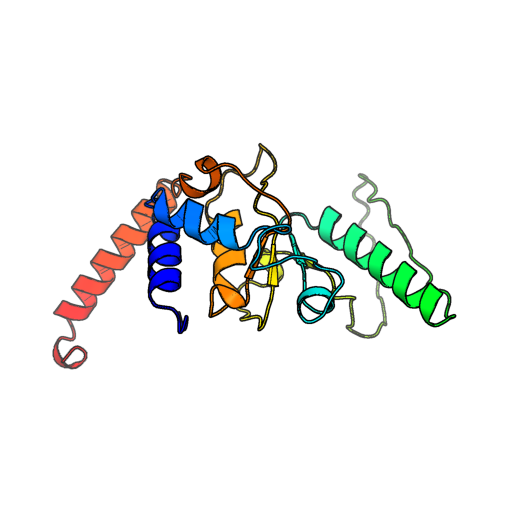0 62.12 191 GLN A C 1
ATOM 1556 O O . GLN A 1 191 ? 14.647 -22.281 -19.054 1.00 62.12 191 GLN A O 1
#